Protein AF-A0A929FN57-F1 (afdb_monomer)

Mean predicted aligned error: 12.56 Å

Nearest PDB structures (foldseek):
  1yf2-assembly2_B  TM=8.967E-01  e=5.637E-17  Methanocaldococcus jannaschii DSM 2661
  5ybb-assembly1_G  TM=6.862E-01  e=1.208E-13  Caldanaerobacter subterraneus subsp. tengcongensis MB4
  2y7h-assembly1_A  TM=7.151E-01  e=2.172E-11  Escherichia coli
  3okg-assembly3_A  TM=6.943E-01  e=3.283E-11  Caldanaerobacter subterraneus subsp. tengcongensis MB4
  7eew-assembly1_A  TM=6.483E-01  e=1.805E-06  Vibrio vulnificus YJ016

Foldseek 3Di:
DPDPPPADADPLKDKDFLLLFKDKDFFADFDPVDPLQWDADAAEDELVNQALEEDPHHPIGTHPVSVVPIRWDKDAAQWKKAFFFAPSHLRIYGYRHTHTYHRRMMTIGGDPQADPLLVSLQSVLCRVVLQVVQPPDPTRGHDPVNNRGDIAIRWFPVLSVVLSVVLVVLVVVLVVLVVVLVVVVVVVVVVDPDPDPDPDDDPVNVVPDDDDDDDPVVVVVVVVVVVVVVVVSVVSVVVSVVSVVVSSVSSVCSRRVNNDDDDPPRNRVVVVSVVSVVVVVVVVVVVVVVVVVVVVVVVVVVVVVVVPPPDPPPPDDPDDD

Structure (mmCIF, N/CA/C/O backbone):
data_AF-A0A929FN57-F1
#
_entry.id   AF-A0A929FN57-F1
#
l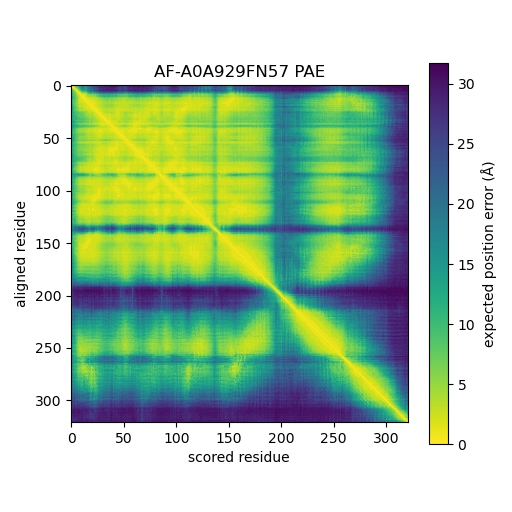oop_
_atom_site.group_PDB
_atom_site.id
_atom_site.type_symbol
_atom_site.label_atom_id
_atom_site.label_alt_id
_atom_site.label_comp_id
_atom_site.label_asym_id
_atom_site.label_entity_id
_atom_site.label_seq_id
_atom_site.pdbx_PDB_ins_code
_atom_site.Cartn_x
_atom_site.Cartn_y
_atom_site.Cartn_z
_atom_site.occupancy
_atom_site.B_iso_or_equiv
_atom_site.auth_seq_id
_atom_site.auth_comp_id
_atom_site.auth_asym_id
_atom_site.auth_atom_id
_atom_site.pdbx_PDB_model_num
ATOM 1 N N . MET A 1 1 ? 6.490 16.290 13.565 1.00 38.50 1 MET A N 1
ATOM 2 C CA . MET A 1 1 ? 5.391 15.536 14.201 1.00 38.50 1 MET A CA 1
ATOM 3 C C . MET A 1 1 ? 4.087 16.262 13.914 1.00 38.50 1 MET A C 1
ATOM 5 O O . MET A 1 1 ? 3.960 17.405 14.332 1.00 38.50 1 MET A O 1
ATOM 9 N N . MET A 1 2 ? 3.129 15.639 13.224 1.00 38.69 2 MET A N 1
ATOM 10 C CA . MET A 1 2 ? 1.721 15.932 13.513 1.00 38.69 2 MET A CA 1
ATOM 11 C C . MET A 1 2 ? 1.391 15.132 14.772 1.00 38.69 2 MET A C 1
ATOM 13 O O . MET A 1 2 ? 0.918 14.008 14.693 1.00 38.69 2 MET A O 1
ATOM 17 N N . THR A 1 3 ? 1.822 15.645 15.922 1.00 39.53 3 THR A N 1
ATOM 18 C CA . THR A 1 3 ? 1.469 15.081 17.224 1.00 39.53 3 THR A CA 1
ATOM 19 C C . THR A 1 3 ? -0.030 15.236 17.448 1.00 39.53 3 THR A C 1
ATOM 21 O O . THR A 1 3 ? -0.635 16.217 17.004 1.00 39.53 3 THR A O 1
ATOM 24 N N . SER A 1 4 ? -0.602 14.289 18.189 1.00 51.31 4 SER A N 1
ATOM 25 C CA . SER A 1 4 ? -1.976 14.263 18.705 1.00 51.31 4 SER A CA 1
ATOM 26 C C . SER A 1 4 ? -2.453 15.560 19.390 1.00 51.31 4 SER A C 1
ATOM 28 O O . SER A 1 4 ? -3.650 15.742 19.593 1.00 51.31 4 SER A O 1
ATOM 30 N N . GLU A 1 5 ? -1.558 16.504 19.696 1.00 42.94 5 GLU A N 1
ATOM 31 C CA . GLU A 1 5 ? -1.841 17.684 20.519 1.00 42.94 5 GLU A CA 1
ATOM 32 C C . GLU A 1 5 ? -2.340 18.943 19.778 1.00 42.94 5 GLU A C 1
ATOM 34 O O . GLU A 1 5 ? -2.691 19.911 20.447 1.00 42.94 5 GLU A O 1
ATOM 39 N N . ALA A 1 6 ? -2.429 18.986 18.438 1.00 50.44 6 ALA A N 1
ATOM 40 C CA . ALA A 1 6 ? -2.738 20.258 17.745 1.00 50.44 6 ALA A CA 1
ATOM 41 C C . ALA A 1 6 ? -3.885 20.255 16.718 1.00 50.44 6 ALA A C 1
ATOM 43 O O . ALA A 1 6 ? -4.208 21.319 16.185 1.00 50.44 6 ALA A O 1
ATOM 44 N N . GLN A 1 7 ? -4.533 19.121 16.427 1.00 60.16 7 GLN A N 1
ATOM 45 C CA . GLN A 1 7 ? -5.588 19.080 15.407 1.00 60.16 7 GLN A CA 1
ATOM 46 C C . GLN A 1 7 ? -6.926 18.623 15.984 1.00 60.16 7 GLN A C 1
ATOM 48 O O . GLN A 1 7 ? -7.100 17.471 16.373 1.00 60.16 7 GLN A O 1
ATOM 53 N N . LYS A 1 8 ? -7.894 19.547 16.020 1.00 73.38 8 LYS A N 1
ATOM 54 C CA . LYS A 1 8 ? -9.269 19.248 16.421 1.00 73.38 8 LYS A CA 1
ATOM 55 C C . LYS A 1 8 ? -9.875 18.282 15.405 1.00 73.38 8 LYS A C 1
ATOM 57 O O . LYS A 1 8 ? -10.104 18.665 14.258 1.00 73.38 8 LYS A O 1
ATOM 62 N N . LEU A 1 9 ? -10.098 17.041 15.830 1.00 82.50 9 LEU A N 1
ATOM 63 C CA . LEU A 1 9 ? -10.702 16.030 14.978 1.00 82.50 9 LEU A CA 1
ATOM 64 C C . LEU A 1 9 ? -12.177 16.361 14.676 1.00 82.50 9 LEU A C 1
ATOM 66 O O . LEU A 1 9 ? -12.862 16.983 15.498 1.00 82.50 9 LEU A O 1
ATOM 70 N N . PRO A 1 10 ? -12.674 15.932 13.505 1.00 86.06 10 PRO A N 1
ATOM 71 C CA . PRO A 1 10 ? -14.099 15.882 13.198 1.00 86.06 10 PRO A CA 1
ATOM 72 C C . PRO A 1 10 ? -14.910 15.142 14.271 1.00 86.06 10 PRO A C 1
ATOM 74 O O . PRO A 1 10 ? -14.393 14.283 14.990 1.00 86.06 10 PRO A O 1
ATOM 77 N N . LYS A 1 11 ? -16.214 15.431 14.369 1.00 83.62 11 LYS A N 1
ATOM 78 C CA . LYS A 1 11 ? -17.078 14.727 15.323 1.00 83.62 11 LYS A CA 1
ATOM 79 C C . LYS A 1 11 ? -17.148 13.243 14.945 1.00 83.62 11 LYS A C 1
ATOM 81 O O . LYS A 1 11 ? -17.393 12.907 13.793 1.00 83.62 11 LYS A O 1
ATOM 86 N N . GLY A 1 12 ? -16.957 12.366 15.931 1.00 84.75 12 GLY A N 1
ATOM 87 C CA . GLY A 1 12 ? -17.012 10.912 15.749 1.00 84.75 12 GLY A CA 1
ATOM 88 C C . GLY A 1 12 ? -15.707 10.273 15.270 1.00 84.75 12 GLY A C 1
ATOM 89 O O . GLY A 1 12 ? -15.660 9.052 15.168 1.00 84.75 12 GLY A O 1
ATOM 90 N N . TRP A 1 13 ? -14.661 11.062 15.013 1.00 91.88 13 TRP A N 1
ATOM 91 C CA . TRP A 1 13 ? -13.329 10.560 14.682 1.00 91.88 13 TRP A CA 1
ATOM 92 C C . TRP A 1 13 ? -12.495 10.356 15.944 1.00 91.88 13 TRP A C 1
ATOM 94 O O . TRP A 1 13 ? -12.662 11.085 16.923 1.00 91.88 13 TRP A O 1
ATOM 104 N N . GLN A 1 14 ? -11.579 9.393 15.905 1.00 89.81 14 GLN A N 1
ATOM 105 C CA . GLN A 1 14 ? -10.672 9.083 17.010 1.00 89.81 14 GLN A CA 1
ATOM 106 C C . GLN A 1 14 ? -9.230 8.947 16.515 1.00 89.81 14 GLN A C 1
ATOM 108 O O . GLN A 1 14 ? -8.997 8.603 15.356 1.00 89.81 14 GLN A O 1
ATOM 113 N N . TRP A 1 15 ? -8.268 9.219 17.394 1.00 90.94 15 TRP A N 1
ATOM 114 C CA . TRP A 1 15 ? -6.875 8.822 17.188 1.00 90.94 15 TRP A CA 1
ATOM 115 C C . TRP A 1 15 ? -6.676 7.418 17.738 1.00 90.94 15 TRP A C 1
ATOM 117 O O . TRP A 1 15 ? -7.103 7.138 18.855 1.00 90.94 15 TRP A O 1
ATOM 127 N N . VAL A 1 16 ? -6.042 6.551 16.954 1.00 91.44 16 VAL A N 1
ATOM 128 C CA . VAL A 1 16 ? -5.851 5.136 17.300 1.00 91.44 16 VAL A CA 1
ATOM 129 C C . VAL A 1 16 ? -4.502 4.676 16.775 1.00 91.44 16 VAL A C 1
ATOM 131 O O . VAL A 1 16 ? -4.081 5.120 15.703 1.00 91.44 16 VAL A O 1
ATOM 134 N N . ARG A 1 17 ? -3.808 3.785 17.486 1.00 92.88 17 ARG A N 1
ATOM 135 C CA . ARG A 1 17 ? -2.595 3.170 16.937 1.00 92.88 17 ARG A CA 1
ATOM 136 C C . ARG A 1 17 ? -2.943 2.052 15.971 1.00 92.88 17 ARG A C 1
ATOM 138 O O . ARG A 1 17 ? -3.884 1.293 16.176 1.00 92.88 17 ARG A O 1
ATOM 145 N N . LEU A 1 18 ? -2.141 1.907 14.921 1.00 94.12 18 LEU A N 1
ATOM 146 C CA . LEU A 1 18 ? -2.358 0.871 13.913 1.00 94.12 18 LEU A CA 1
ATOM 147 C C . LEU A 1 18 ? -2.347 -0.546 14.512 1.00 94.12 18 LEU A C 1
ATOM 149 O O . LEU A 1 18 ? -3.097 -1.397 14.044 1.00 94.12 18 LEU A O 1
ATOM 153 N N . GLU A 1 19 ? -1.546 -0.794 15.551 1.00 94.50 19 GLU A N 1
ATOM 154 C CA . GLU A 1 19 ? -1.490 -2.080 16.264 1.00 94.50 19 GLU A CA 1
ATOM 155 C C . GLU A 1 19 ? -2.797 -2.493 16.951 1.00 94.50 19 GLU A C 1
ATOM 157 O O . GLU A 1 19 ? -3.030 -3.686 17.106 1.00 94.50 19 GLU A O 1
ATOM 162 N N . GLU A 1 20 ? -3.662 -1.539 17.304 1.00 92.25 20 GLU A N 1
ATOM 163 C CA . GLU A 1 20 ? -4.985 -1.815 17.886 1.00 92.25 20 GLU A CA 1
ATOM 164 C C . GLU A 1 20 ? -6.001 -2.251 16.818 1.00 92.25 20 GLU A C 1
ATOM 166 O O . GLU A 1 20 ? -7.044 -2.813 17.127 1.00 92.25 20 GLU A O 1
ATOM 171 N N . LEU A 1 21 ? -5.715 -1.980 15.540 1.00 93.56 21 LEU A N 1
ATOM 172 C CA . LEU A 1 21 ? -6.651 -2.190 14.431 1.00 93.56 21 LEU A CA 1
ATOM 173 C C . LEU A 1 21 ? -6.189 -3.261 13.446 1.00 93.56 21 LEU A C 1
ATOM 175 O O . LEU A 1 21 ? -6.980 -3.735 12.629 1.00 93.56 21 LEU A O 1
ATOM 179 N N . CYS A 1 22 ? -4.895 -3.572 13.434 1.00 94.88 22 CYS A N 1
ATOM 180 C CA . CYS A 1 22 ? -4.275 -4.396 12.411 1.00 94.88 22 CYS A CA 1
ATOM 181 C C . CYS A 1 22 ? -3.218 -5.327 12.997 1.00 94.88 22 CYS A C 1
ATOM 183 O O . CYS A 1 22 ? -2.303 -4.904 13.705 1.00 94.88 22 CYS A O 1
ATOM 185 N N . ASN A 1 23 ? -3.232 -6.571 12.526 1.00 94.81 23 ASN A N 1
ATOM 186 C CA . ASN A 1 23 ? -2.083 -7.453 12.664 1.00 94.81 23 ASN A CA 1
ATOM 187 C C . ASN A 1 23 ? -1.061 -7.159 11.565 1.00 94.81 23 ASN A C 1
ATOM 189 O O . ASN A 1 23 ? -1.410 -6.776 10.447 1.00 94.81 23 ASN A O 1
ATOM 193 N N . THR A 1 24 ? 0.221 -7.360 11.860 1.00 96.06 24 THR A N 1
ATOM 194 C CA . THR A 1 24 ? 1.295 -7.164 10.879 1.00 96.06 24 THR A CA 1
ATOM 195 C C . THR A 1 24 ? 2.304 -8.299 10.933 1.00 96.06 24 THR A C 1
ATOM 197 O O . THR A 1 24 ? 2.566 -8.874 11.991 1.00 96.06 24 THR A O 1
ATOM 200 N N . THR A 1 25 ? 2.902 -8.632 9.793 1.00 95.69 25 THR A N 1
ATOM 201 C CA . THR A 1 25 ? 4.027 -9.568 9.748 1.00 95.69 25 THR A CA 1
ATOM 202 C C . THR A 1 25 ? 4.933 -9.268 8.565 1.00 95.69 25 THR A C 1
ATOM 204 O O . THR A 1 25 ? 4.466 -8.893 7.491 1.00 95.69 25 THR A O 1
ATOM 207 N N . SER A 1 26 ? 6.236 -9.442 8.747 1.00 93.94 26 SER A N 1
ATOM 208 C CA . SER A 1 26 ? 7.193 -9.355 7.646 1.00 93.94 26 SER A CA 1
ATOM 209 C C . SER A 1 26 ? 7.258 -10.663 6.862 1.00 93.94 26 SER A C 1
ATOM 211 O O . SER A 1 26 ? 7.003 -11.749 7.397 1.00 93.94 26 SER A O 1
ATOM 213 N N . GLY A 1 27 ? 7.627 -10.547 5.587 1.00 93.12 27 GLY A N 1
ATOM 214 C CA . GLY A 1 27 ? 7.971 -11.688 4.748 1.00 93.12 27 GLY A CA 1
ATOM 215 C C . GLY A 1 27 ? 9.312 -12.327 5.109 1.00 93.12 27 GLY A C 1
ATOM 216 O O . GLY A 1 27 ? 9.961 -11.983 6.099 1.00 93.12 27 GLY A O 1
ATOM 217 N N . GLY A 1 28 ? 9.760 -13.238 4.249 1.00 93.69 28 GLY A N 1
ATOM 218 C CA . GLY A 1 28 ? 11.010 -13.970 4.420 1.00 93.69 28 GLY A CA 1
ATOM 219 C C . GLY A 1 28 ? 11.707 -14.235 3.092 1.00 93.69 28 GLY A C 1
ATOM 220 O O . GLY A 1 28 ? 11.073 -14.331 2.041 1.00 93.69 28 GLY A O 1
ATOM 221 N N . THR A 1 29 ? 13.034 -14.334 3.140 1.00 93.88 29 THR A N 1
ATOM 222 C CA . THR A 1 29 ? 13.850 -14.650 1.964 1.00 93.88 29 THR A CA 1
ATOM 223 C C . THR A 1 29 ? 14.428 -16.051 2.101 1.00 93.88 29 THR A C 1
ATOM 225 O O . THR A 1 29 ? 15.256 -16.273 2.988 1.00 93.88 29 THR A O 1
ATOM 228 N N . PRO A 1 30 ? 14.036 -16.988 1.220 1.00 93.19 30 PRO A N 1
ATOM 229 C CA . PRO A 1 30 ? 14.713 -18.270 1.099 1.00 93.19 30 PRO A CA 1
ATOM 230 C C . PRO A 1 30 ? 16.197 -18.077 0.754 1.00 93.19 30 PRO A C 1
ATOM 232 O O . PRO A 1 30 ? 16.596 -17.053 0.197 1.00 93.19 30 PRO A O 1
ATOM 235 N N . SER A 1 31 ? 17.044 -19.051 1.084 1.00 94.69 31 SER A N 1
ATOM 236 C CA . SER A 1 31 ? 18.476 -18.953 0.788 1.00 94.69 31 SER A CA 1
ATOM 237 C C . SER A 1 31 ? 18.737 -19.003 -0.718 1.00 94.69 31 SER A C 1
ATOM 239 O O . SER A 1 31 ? 18.481 -20.018 -1.360 1.00 94.69 31 SER A O 1
ATOM 241 N N . ARG A 1 32 ? 19.369 -17.956 -1.264 1.00 93.56 32 ARG A N 1
ATOM 242 C CA . ARG A 1 32 ? 19.814 -17.892 -2.673 1.00 93.56 32 ARG A CA 1
ATOM 243 C C . ARG A 1 32 ? 20.820 -18.983 -3.058 1.00 93.56 32 ARG A C 1
ATOM 245 O O . ARG A 1 32 ? 21.021 -19.225 -4.241 1.00 93.56 32 ARG A O 1
ATOM 252 N N . LYS A 1 33 ? 21.458 -19.631 -2.075 1.00 95.69 33 LYS A N 1
ATOM 253 C CA . LYS A 1 33 ? 22.397 -20.740 -2.309 1.00 95.69 33 LYS A CA 1
ATOM 254 C C . LYS A 1 33 ? 21.692 -22.034 -2.722 1.00 95.69 33 LYS A C 1
ATOM 256 O O . LYS A 1 33 ? 22.338 -22.906 -3.289 1.00 95.69 33 LYS A O 1
ATOM 261 N N . ILE A 1 34 ? 20.399 -22.166 -2.423 1.00 93.81 34 ILE A N 1
ATOM 262 C CA . ILE A 1 34 ? 19.608 -23.357 -2.728 1.00 93.81 34 ILE A CA 1
ATOM 263 C C . ILE A 1 34 ? 18.770 -23.044 -3.966 1.00 93.81 34 ILE A C 1
ATOM 265 O O . ILE A 1 34 ? 17.740 -22.380 -3.887 1.00 93.81 34 ILE A O 1
ATOM 269 N N . SER A 1 35 ? 19.238 -23.484 -5.132 1.00 94.62 35 SER A N 1
ATOM 270 C CA . SER A 1 35 ? 18.579 -23.185 -6.409 1.00 94.62 35 SER A CA 1
ATOM 271 C C . SER A 1 35 ? 17.183 -23.804 -6.524 1.00 94.62 35 SER A C 1
ATOM 273 O O . SER A 1 35 ? 16.319 -23.188 -7.142 1.00 94.62 35 SER A O 1
ATOM 275 N N . SER A 1 36 ? 16.927 -24.953 -5.879 1.00 95.88 36 SER A N 1
ATOM 276 C CA . SER A 1 36 ? 15.606 -25.612 -5.858 1.00 95.88 36 SER A CA 1
ATOM 277 C C . SER A 1 36 ? 14.509 -24.777 -5.190 1.00 95.88 36 SER A C 1
ATOM 279 O O . SER A 1 36 ? 13.324 -25.045 -5.375 1.00 95.88 36 SER A O 1
ATOM 281 N N . TYR A 1 37 ? 14.870 -23.733 -4.439 1.00 96.69 37 TYR A N 1
ATOM 282 C CA . TYR A 1 37 ? 13.898 -22.836 -3.817 1.00 96.69 37 TYR A CA 1
ATOM 283 C C . TYR A 1 37 ? 13.248 -21.858 -4.803 1.00 96.69 37 TYR A C 1
ATOM 285 O O . TYR A 1 37 ? 12.225 -21.258 -4.474 1.00 96.69 37 TYR A O 1
ATOM 293 N N . TYR A 1 38 ? 13.809 -21.694 -6.001 1.00 96.00 38 TYR A N 1
ATOM 294 C CA . TYR A 1 38 ? 13.383 -20.698 -6.984 1.00 96.00 38 TYR A CA 1
ATOM 295 C C . TYR A 1 38 ? 12.858 -21.356 -8.262 1.00 96.00 38 TYR A C 1
ATOM 297 O O . TYR A 1 38 ? 13.236 -22.471 -8.605 1.00 96.00 38 TYR A O 1
ATOM 305 N N . GLY A 1 39 ? 11.983 -20.648 -8.982 1.00 92.38 39 GLY A N 1
ATOM 306 C CA . GLY A 1 39 ? 11.367 -21.148 -10.219 1.00 92.38 39 GLY A CA 1
ATOM 307 C C . GLY A 1 39 ? 10.124 -22.018 -10.001 1.00 92.38 39 GLY A C 1
ATOM 308 O O . GLY A 1 39 ? 9.732 -22.753 -10.901 1.00 92.38 39 GLY A O 1
ATOM 309 N N . GLY A 1 40 ? 9.510 -21.942 -8.816 1.00 93.56 40 GLY A N 1
ATOM 310 C CA . GLY A 1 40 ? 8.257 -22.631 -8.507 1.00 93.56 40 GLY A CA 1
ATOM 311 C C . GLY A 1 40 ? 7.008 -21.897 -8.994 1.00 93.56 40 GLY A C 1
ATOM 312 O O . GLY A 1 40 ? 7.050 -21.048 -9.885 1.00 93.56 40 GLY A O 1
ATOM 313 N N . GLU A 1 41 ? 5.871 -22.205 -8.375 1.00 96.06 41 GLU A N 1
ATOM 314 C CA . GLU A 1 41 ? 4.573 -21.635 -8.753 1.00 96.06 41 GLU A CA 1
ATOM 315 C C . GLU A 1 41 ? 4.156 -20.438 -7.894 1.00 96.06 41 GLU A C 1
ATOM 317 O O . GLU A 1 41 ? 3.344 -19.630 -8.347 1.00 96.06 41 GLU A O 1
ATOM 322 N N . ILE A 1 42 ? 4.737 -20.287 -6.698 1.00 97.56 42 ILE A N 1
ATOM 323 C CA . ILE A 1 42 ? 4.333 -19.285 -5.708 1.00 97.56 42 ILE A CA 1
ATOM 324 C C . ILE A 1 42 ? 4.975 -17.939 -6.067 1.00 97.56 42 ILE A C 1
ATOM 326 O O . ILE A 1 42 ? 6.202 -17.826 -5.997 1.00 97.56 42 ILE A O 1
ATOM 330 N N . PRO A 1 43 ? 4.197 -16.902 -6.425 1.00 97.88 43 PRO A N 1
ATOM 331 C CA . PRO A 1 43 ? 4.721 -15.557 -6.650 1.00 97.88 43 PRO A CA 1
ATOM 332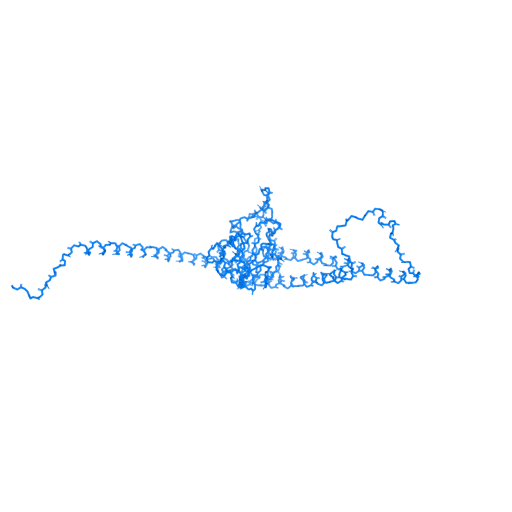 C C . PRO A 1 43 ? 5.481 -15.051 -5.423 1.00 97.88 43 PRO A C 1
ATOM 334 O O . PRO A 1 43 ? 5.000 -15.192 -4.298 1.00 97.88 43 PRO A O 1
ATOM 337 N N . TRP A 1 44 ? 6.659 -14.462 -5.627 1.00 97.62 44 TRP A N 1
ATOM 338 C CA . TRP A 1 44 ? 7.479 -13.922 -4.545 1.00 97.62 44 TRP A CA 1
ATOM 339 C C . TRP A 1 44 ? 7.762 -12.438 -4.772 1.00 97.62 44 TRP A C 1
ATOM 341 O O . TRP A 1 44 ? 8.572 -12.068 -5.617 1.00 97.62 44 TRP A O 1
ATOM 351 N N . VAL A 1 45 ? 7.050 -11.596 -4.023 1.00 97.00 45 VAL A N 1
ATOM 352 C CA . VAL A 1 45 ? 7.054 -10.136 -4.157 1.00 97.00 45 VAL A CA 1
ATOM 353 C C . VAL A 1 45 ? 8.247 -9.543 -3.414 1.00 97.00 45 VAL A C 1
ATOM 355 O O . VAL A 1 45 ? 8.372 -9.663 -2.189 1.00 97.00 45 VAL A O 1
ATOM 358 N N . LYS A 1 46 ? 9.101 -8.834 -4.146 1.00 95.25 46 LYS A N 1
ATOM 359 C CA . LYS A 1 46 ? 10.178 -8.011 -3.583 1.00 95.25 46 LYS A CA 1
ATOM 360 C C . LYS A 1 46 ? 9.682 -6.580 -3.354 1.00 95.25 46 LYS A C 1
ATOM 362 O O . LYS A 1 46 ? 8.784 -6.105 -4.041 1.00 95.25 46 LYS A O 1
ATOM 367 N N . SER A 1 47 ? 10.308 -5.842 -2.436 1.00 94.06 47 SER A N 1
ATOM 368 C CA . SER A 1 47 ? 9.937 -4.439 -2.162 1.00 94.06 47 SER A CA 1
ATOM 369 C C . SER A 1 47 ? 10.009 -3.522 -3.393 1.00 94.06 47 SER A C 1
ATOM 371 O O . SER A 1 47 ? 9.219 -2.591 -3.496 1.00 94.06 47 SER A O 1
ATOM 373 N N . GLY A 1 48 ? 10.905 -3.815 -4.345 1.00 92.38 48 GLY A N 1
ATOM 374 C CA . GLY A 1 48 ? 11.012 -3.123 -5.638 1.00 92.38 48 GLY A CA 1
ATOM 375 C C . GLY A 1 48 ? 9.817 -3.304 -6.574 1.00 92.38 48 GLY A C 1
ATOM 376 O O . GLY A 1 48 ? 9.685 -2.546 -7.523 1.00 92.38 48 GLY A O 1
ATOM 377 N N . GLU A 1 49 ? 8.948 -4.278 -6.307 1.00 93.19 49 GLU A N 1
ATOM 378 C CA . GLU A 1 49 ? 7.736 -4.530 -7.094 1.00 93.19 49 GLU A CA 1
ATOM 379 C C . GLU A 1 49 ? 6.505 -3.824 -6.498 1.00 93.19 49 GLU A C 1
ATOM 381 O O . GLU A 1 49 ? 5.429 -3.836 -7.099 1.00 93.19 49 GLU A O 1
ATOM 386 N N . LEU A 1 50 ? 6.643 -3.190 -5.324 1.00 94.12 50 LEU A N 1
ATOM 387 C CA . LEU A 1 50 ? 5.599 -2.335 -4.767 1.00 94.12 50 LEU A CA 1
ATOM 388 C C . LEU A 1 50 ? 5.652 -0.975 -5.461 1.00 94.12 50 LEU A C 1
ATOM 390 O O . LEU A 1 50 ? 6.553 -0.185 -5.208 1.00 94.12 50 LEU A O 1
ATOM 394 N N . GLU A 1 51 ? 4.675 -0.691 -6.319 1.00 91.06 51 GLU A N 1
ATOM 395 C CA . GLU A 1 51 ? 4.590 0.558 -7.093 1.00 91.06 51 GLU A CA 1
ATOM 396 C C . GLU A 1 51 ? 3.223 1.236 -6.932 1.00 91.06 51 GLU A C 1
ATOM 398 O O . GLU A 1 51 ? 2.619 1.711 -7.896 1.00 91.06 51 GLU A O 1
ATOM 403 N N . ASP A 1 52 ? 2.705 1.247 -5.701 1.00 92.50 52 ASP A N 1
ATOM 404 C CA . ASP A 1 52 ? 1.391 1.795 -5.354 1.00 92.50 52 ASP A CA 1
ATOM 405 C C . ASP A 1 52 ? 0.302 1.215 -6.243 1.00 92.50 52 ASP A C 1
ATOM 407 O O . ASP A 1 52 ? -0.440 1.955 -6.894 1.00 92.50 52 ASP A O 1
ATOM 411 N N . CYS A 1 53 ? 0.259 -0.114 -6.345 1.00 88.12 53 CYS A N 1
ATOM 412 C CA . CYS A 1 53 ? -0.508 -0.813 -7.367 1.00 88.12 53 CYS A CA 1
ATOM 413 C C . CYS A 1 53 ? -1.145 -2.118 -6.864 1.00 88.12 53 CYS A C 1
ATOM 415 O O . CYS A 1 53 ? -0.961 -2.557 -5.729 1.00 88.12 53 CYS A O 1
ATOM 417 N N . LEU A 1 54 ? -1.955 -2.714 -7.737 1.00 93.25 54 LEU A N 1
ATOM 418 C CA . LEU A 1 54 ? -2.492 -4.055 -7.543 1.00 93.25 54 LEU A CA 1
ATOM 419 C C . LEU A 1 54 ? -1.509 -5.067 -8.140 1.00 93.25 54 LEU A C 1
ATOM 421 O O . LEU A 1 54 ? -1.106 -4.919 -9.296 1.00 93.25 54 LEU A O 1
ATOM 425 N N . ILE A 1 55 ? -1.143 -6.087 -7.369 1.00 94.94 55 ILE A N 1
ATOM 426 C CA . ILE A 1 55 ? -0.097 -7.047 -7.733 1.00 94.94 55 ILE A CA 1
ATOM 427 C C . ILE A 1 55 ? -0.745 -8.341 -8.212 1.00 94.94 55 ILE A C 1
ATOM 429 O O . ILE A 1 55 ? -1.278 -9.117 -7.421 1.00 94.94 55 ILE A O 1
ATOM 433 N N . TYR A 1 56 ? -0.679 -8.568 -9.522 1.00 94.50 56 TYR A N 1
ATOM 434 C CA . TYR A 1 56 ? -1.212 -9.769 -10.176 1.00 94.50 56 TYR A CA 1
ATOM 435 C C . TYR A 1 56 ? -0.134 -10.803 -10.506 1.00 94.50 56 TYR A C 1
ATOM 437 O O . TYR A 1 56 ? -0.436 -11.972 -10.724 1.00 94.50 56 TYR A O 1
ATOM 445 N N . LYS A 1 57 ? 1.121 -10.363 -10.602 1.00 94.00 57 LYS A N 1
ATOM 446 C CA . LYS A 1 57 ? 2.268 -11.184 -10.986 1.00 94.00 57 LYS A CA 1
ATOM 447 C C . LYS A 1 57 ? 3.540 -10.618 -10.372 1.00 94.00 57 LYS A C 1
ATOM 449 O O . LYS A 1 57 ? 3.579 -9.434 -10.044 1.00 94.00 57 LYS A O 1
ATOM 454 N N . THR A 1 58 ? 4.557 -11.462 -10.292 1.00 95.56 58 THR A N 1
ATOM 455 C CA . THR A 1 58 ? 5.896 -11.119 -9.812 1.00 95.56 58 THR A CA 1
ATOM 456 C C . THR A 1 58 ? 6.945 -11.519 -10.837 1.00 95.56 58 THR A C 1
ATOM 458 O O . THR A 1 58 ? 6.692 -12.368 -11.698 1.00 95.56 58 THR A O 1
ATOM 461 N N . GLU A 1 59 ? 8.121 -10.909 -10.749 1.00 95.31 59 GLU A N 1
ATOM 462 C CA . GLU A 1 59 ? 9.283 -11.274 -11.566 1.00 95.31 59 GLU A CA 1
ATOM 463 C C . GLU A 1 59 ? 9.801 -12.675 -11.232 1.00 95.31 59 GLU A C 1
ATOM 465 O O . GLU A 1 59 ? 10.166 -13.444 -12.119 1.00 95.31 59 GLU A O 1
ATOM 470 N N . GLU A 1 60 ? 9.829 -13.006 -9.941 1.00 96.06 60 GLU A N 1
ATOM 471 C CA . GLU A 1 60 ? 10.352 -14.266 -9.426 1.00 96.06 60 GLU A CA 1
ATOM 472 C C . GLU A 1 60 ? 9.261 -15.062 -8.713 1.00 96.06 60 GLU A C 1
ATOM 474 O O . GLU A 1 60 ? 8.295 -14.516 -8.171 1.00 96.06 60 GLU A O 1
ATOM 479 N N . LYS A 1 61 ? 9.438 -16.382 -8.704 1.00 97.56 61 LYS A N 1
ATOM 480 C CA . LYS A 1 61 ? 8.586 -17.327 -7.990 1.00 97.56 61 LYS A CA 1
ATOM 481 C C . LYS A 1 61 ? 9.439 -18.268 -7.155 1.00 97.56 61 LYS A C 1
ATOM 483 O O . LYS A 1 61 ? 10.568 -18.585 -7.540 1.00 97.56 61 LYS A O 1
ATOM 488 N N . ILE A 1 62 ? 8.882 -18.739 -6.048 1.00 97.44 62 ILE A N 1
ATOM 489 C CA . ILE A 1 62 ? 9.509 -19.708 -5.149 1.00 97.44 62 ILE A CA 1
ATOM 490 C C . ILE A 1 62 ? 8.721 -21.020 -5.122 1.00 97.44 62 ILE A C 1
ATOM 492 O O . ILE A 1 62 ? 7.560 -21.084 -5.532 1.00 97.44 62 ILE A O 1
ATOM 496 N N . THR A 1 63 ? 9.374 -22.090 -4.684 1.00 97.44 63 THR A N 1
ATOM 497 C CA . THR A 1 63 ? 8.755 -23.413 -4.537 1.00 97.44 63 THR A CA 1
ATOM 498 C C . THR A 1 63 ? 8.082 -23.569 -3.174 1.00 97.44 63 THR A C 1
ATOM 500 O O . THR A 1 63 ? 8.375 -22.840 -2.225 1.00 97.44 63 THR A O 1
ATOM 503 N N . GLN A 1 64 ? 7.190 -24.554 -3.046 1.00 96.88 64 GLN A N 1
ATOM 504 C CA . GLN A 1 64 ? 6.615 -24.910 -1.745 1.00 96.88 64 GLN A CA 1
ATOM 505 C C . GLN A 1 64 ? 7.695 -25.388 -0.760 1.00 96.88 64 GLN A C 1
ATOM 507 O O . GLN A 1 64 ? 7.614 -25.113 0.434 1.00 96.88 64 GLN A O 1
ATOM 512 N N . GLU A 1 65 ? 8.742 -26.046 -1.265 1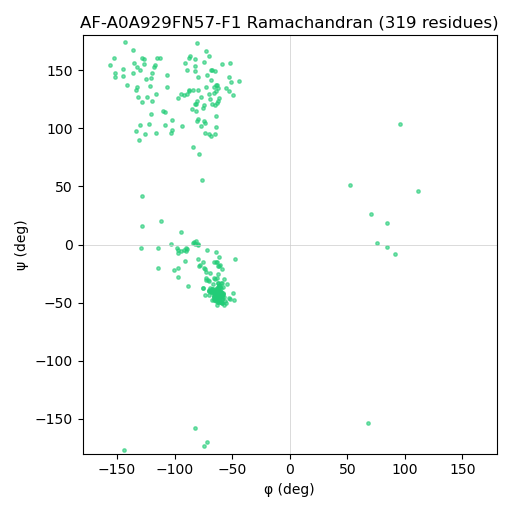.00 96.06 65 GLU A N 1
ATOM 513 C CA . GLU A 1 65 ? 9.919 -26.431 -0.482 1.00 96.06 65 GLU A CA 1
ATOM 514 C C . GLU A 1 65 ? 10.588 -25.210 0.166 1.00 96.06 65 GLU A C 1
ATOM 516 O O . GLU A 1 65 ? 10.931 -25.253 1.347 1.00 96.06 65 GLU A O 1
ATOM 521 N N . ALA A 1 66 ? 10.708 -24.102 -0.573 1.00 96.06 66 ALA A N 1
ATOM 522 C CA . ALA A 1 66 ? 11.263 -22.855 -0.058 1.00 96.06 66 ALA A CA 1
ATOM 523 C C . ALA A 1 66 ? 10.424 -22.279 1.086 1.00 96.06 66 ALA A C 1
ATOM 525 O O . ALA A 1 66 ? 10.980 -21.795 2.067 1.00 96.06 66 ALA A O 1
ATOM 526 N N . VAL A 1 67 ? 9.095 -22.327 0.972 1.00 95.44 67 VAL A N 1
ATOM 527 C CA . VAL A 1 67 ? 8.181 -21.858 2.025 1.00 95.44 67 VAL A CA 1
ATOM 528 C C . VAL A 1 67 ? 8.311 -22.725 3.276 1.00 95.44 67 VAL A C 1
ATOM 530 O O . VAL A 1 67 ? 8.428 -22.195 4.374 1.00 95.44 67 VAL A O 1
ATOM 533 N N . ASN A 1 68 ? 8.364 -24.047 3.116 1.00 95.50 68 ASN A N 1
ATOM 534 C CA . ASN A 1 68 ? 8.422 -24.977 4.246 1.00 95.50 68 ASN A CA 1
ATOM 535 C C . ASN A 1 68 ? 9.773 -24.944 4.982 1.00 95.50 68 ASN A C 1
ATOM 537 O O . ASN A 1 68 ? 9.821 -25.196 6.182 1.00 95.50 68 ASN A O 1
ATOM 541 N N . ASN A 1 69 ? 10.865 -24.640 4.272 1.00 94.88 69 ASN A N 1
ATOM 542 C CA . ASN A 1 69 ? 12.234 -24.691 4.796 1.00 94.88 69 ASN A CA 1
ATOM 543 C C . ASN A 1 69 ? 12.894 -23.306 4.930 1.00 94.88 69 ASN A C 1
ATOM 545 O O . ASN A 1 69 ? 14.123 -23.191 4.965 1.00 94.88 69 ASN A O 1
ATOM 549 N N . SER A 1 70 ? 12.106 -22.230 4.970 1.00 93.50 70 SER A N 1
ATOM 550 C CA . SER A 1 70 ? 12.610 -20.878 5.228 1.00 93.50 70 SER A CA 1
ATOM 551 C C . SER A 1 70 ? 11.624 -20.054 6.055 1.00 93.50 70 SER A C 1
ATOM 553 O O . SER A 1 70 ? 10.582 -20.538 6.478 1.00 93.50 70 SER A O 1
ATOM 555 N N . SER A 1 71 ? 11.954 -18.784 6.296 1.00 92.31 71 SER A N 1
ATOM 556 C CA . SER A 1 71 ? 11.048 -17.832 6.944 1.00 92.31 71 SER A CA 1
ATOM 557 C C . SER A 1 71 ? 9.993 -17.243 6.000 1.00 92.31 71 SER A C 1
ATOM 559 O O . SER A 1 71 ? 9.215 -16.386 6.424 1.00 92.31 71 SER A O 1
ATOM 561 N N . ALA A 1 72 ? 9.981 -17.637 4.720 1.00 93.88 72 ALA A N 1
ATOM 562 C CA . ALA A 1 72 ? 8.998 -17.160 3.758 1.00 93.88 72 ALA A CA 1
ATOM 563 C C . ALA A 1 72 ? 7.585 -17.603 4.160 1.00 93.88 72 ALA A C 1
ATOM 565 O O . ALA A 1 72 ? 7.354 -18.742 4.550 1.00 93.88 72 ALA A O 1
ATOM 566 N N . LYS A 1 73 ? 6.625 -16.689 4.030 1.00 94.62 73 LYS A N 1
ATOM 567 C CA . LYS A 1 73 ? 5.212 -16.925 4.340 1.00 94.62 73 LYS A CA 1
ATOM 568 C C . LYS A 1 73 ? 4.381 -16.574 3.125 1.00 94.62 73 LYS A C 1
ATOM 570 O O . LYS A 1 73 ? 4.693 -15.597 2.451 1.00 94.62 73 LYS A O 1
ATOM 575 N N . VAL A 1 74 ? 3.335 -17.352 2.867 1.00 97.06 74 VAL A N 1
ATOM 576 C CA . VAL A 1 74 ? 2.373 -17.067 1.799 1.00 97.06 74 VAL A CA 1
ATOM 577 C C . VAL A 1 74 ? 1.233 -16.237 2.371 1.00 97.06 74 VAL A C 1
ATOM 579 O O . VAL A 1 74 ? 0.631 -16.597 3.379 1.00 97.06 74 VAL A O 1
ATOM 582 N N . PHE A 1 75 ? 0.935 -15.133 1.702 1.00 97.75 75 PHE A N 1
ATOM 583 C CA . PHE A 1 75 ? -0.166 -14.235 2.008 1.00 97.75 75 PHE A CA 1
ATOM 584 C C . PHE A 1 75 ? -1.272 -14.402 0.975 1.00 97.75 75 PHE A C 1
ATOM 586 O O . PHE A 1 75 ? -1.006 -14.679 -0.197 1.00 97.75 75 PHE A O 1
ATOM 593 N N . SER A 1 76 ? -2.518 -14.251 1.412 1.00 97.38 76 SER A N 1
ATOM 594 C CA . SER A 1 76 ? -3.684 -14.391 0.549 1.00 97.38 76 SER A CA 1
ATOM 595 C C . SER A 1 76 ? -3.862 -13.191 -0.382 1.00 97.38 76 SER A C 1
ATOM 597 O O . SER A 1 76 ? -3.444 -12.068 -0.089 1.00 97.38 76 SER A O 1
ATOM 599 N N . SER A 1 77 ? -4.567 -13.404 -1.490 1.00 97.06 77 SER A N 1
ATOM 600 C CA . SER A 1 77 ? -5.102 -12.301 -2.290 1.00 97.06 77 SER A CA 1
ATOM 601 C C . SER A 1 77 ? -5.891 -11.319 -1.409 1.00 97.06 77 SER A C 1
ATOM 603 O O . SER A 1 77 ? -6.607 -11.712 -0.488 1.00 97.06 77 SER A O 1
ATOM 605 N N . GLY A 1 78 ? -5.734 -10.026 -1.673 1.00 95.62 78 GLY A N 1
ATOM 606 C CA . GLY A 1 78 ? -6.340 -8.936 -0.917 1.00 95.62 78 GLY A CA 1
ATOM 607 C C . GLY A 1 78 ? -5.494 -8.379 0.229 1.00 95.62 78 GLY A C 1
ATOM 608 O O . GLY A 1 78 ? -5.882 -7.338 0.761 1.00 95.62 78 GLY A O 1
ATOM 609 N N . THR A 1 79 ? -4.362 -8.998 0.589 1.00 97.88 79 THR A N 1
ATOM 610 C CA . THR A 1 79 ? -3.455 -8.485 1.631 1.00 97.88 79 THR A CA 1
ATOM 611 C C . THR A 1 79 ? -2.807 -7.161 1.214 1.00 97.88 79 THR A C 1
ATOM 613 O O . THR A 1 79 ? -2.341 -7.012 0.080 1.00 97.88 79 THR A O 1
ATOM 616 N N . LEU A 1 80 ? -2.773 -6.205 2.149 1.00 98.12 80 LEU A N 1
ATOM 617 C CA . LEU A 1 80 ? -2.096 -4.919 2.002 1.00 98.12 80 LEU A CA 1
ATOM 618 C C . LEU A 1 80 ? -0.613 -5.067 2.354 1.00 98.12 80 LEU A C 1
ATOM 620 O O . LEU A 1 80 ? -0.271 -5.633 3.388 1.00 98.12 80 LEU A O 1
ATOM 624 N N . LEU A 1 81 ? 0.260 -4.536 1.506 1.00 97.88 81 LEU A N 1
ATOM 625 C CA . LEU A 1 81 ? 1.709 -4.590 1.648 1.00 97.88 81 LEU A CA 1
ATOM 626 C C . LEU A 1 81 ? 2.299 -3.180 1.717 1.00 97.88 81 LEU A C 1
ATOM 628 O O . LEU A 1 81 ? 1.855 -2.288 0.990 1.00 97.88 81 LEU A O 1
ATOM 632 N N . ILE A 1 82 ? 3.339 -3.006 2.534 1.00 96.44 82 ILE A N 1
ATOM 633 C CA . ILE A 1 82 ? 4.162 -1.793 2.588 1.00 96.44 82 ILE A CA 1
ATOM 634 C C . ILE A 1 82 ? 5.653 -2.143 2.569 1.00 96.44 82 ILE A C 1
ATOM 636 O O . ILE A 1 82 ? 6.101 -3.060 3.261 1.00 96.44 82 ILE A O 1
ATOM 640 N N . ALA A 1 83 ? 6.432 -1.415 1.772 1.00 95.31 83 ALA A N 1
ATOM 641 C CA . ALA A 1 83 ? 7.880 -1.571 1.718 1.00 95.31 83 ALA A CA 1
ATOM 642 C C . ALA A 1 83 ? 8.555 -0.851 2.892 1.00 95.31 83 ALA A C 1
ATOM 644 O O . ALA A 1 83 ? 8.268 0.310 3.191 1.00 95.31 83 ALA A O 1
ATOM 645 N N . LEU A 1 84 ? 9.483 -1.557 3.533 1.00 91.19 84 LEU A N 1
ATOM 646 C CA . LEU A 1 84 ? 10.165 -1.130 4.750 1.00 91.19 84 LEU A CA 1
ATOM 647 C C . LEU A 1 84 ? 11.534 -0.496 4.492 1.00 91.19 84 LEU A C 1
ATOM 649 O O . LEU A 1 84 ? 11.981 0.322 5.290 1.00 91.19 84 LEU A O 1
ATOM 653 N N . TYR A 1 85 ? 12.216 -0.865 3.403 1.00 85.50 85 TYR A N 1
ATOM 654 C CA . TYR A 1 85 ? 13.635 -0.537 3.213 1.00 85.50 85 TYR A CA 1
ATOM 655 C C . TYR A 1 85 ? 13.942 0.163 1.883 1.00 85.50 85 TYR A C 1
ATOM 657 O O . TYR A 1 85 ? 13.248 -0.025 0.876 1.00 85.50 85 TYR A O 1
ATOM 665 N N . GLY A 1 86 ? 15.045 0.917 1.877 1.00 78.56 86 GLY A N 1
ATOM 666 C CA . GLY A 1 86 ? 15.709 1.441 0.680 1.00 78.56 86 GLY A CA 1
ATOM 667 C C . GLY A 1 86 ? 14.923 2.507 -0.094 1.00 78.56 86 GLY A C 1
ATOM 668 O O . GLY A 1 86 ? 14.074 3.208 0.439 1.00 78.56 86 GLY A O 1
ATOM 669 N N . ALA A 1 87 ? 15.169 2.619 -1.403 1.00 80.88 87 ALA A N 1
ATOM 670 C CA . ALA A 1 87 ? 14.471 3.588 -2.265 1.00 80.88 87 ALA A CA 1
ATOM 671 C C . ALA A 1 87 ? 12.948 3.343 -2.382 1.00 80.88 87 ALA A C 1
ATOM 673 O O . ALA A 1 87 ? 12.230 4.130 -2.996 1.00 80.88 87 ALA A O 1
ATOM 674 N N . THR A 1 88 ? 12.459 2.235 -1.820 1.00 86.94 88 THR A N 1
ATOM 675 C CA . THR A 1 88 ? 11.060 1.803 -1.869 1.00 86.94 88 THR A CA 1
ATOM 676 C C . THR A 1 88 ? 10.294 2.066 -0.576 1.00 86.94 88 THR A C 1
ATOM 678 O O . THR A 1 88 ? 9.118 1.727 -0.523 1.00 86.94 88 THR A O 1
ATOM 681 N N . VAL A 1 89 ? 10.911 2.648 0.463 1.00 89.69 89 VAL A N 1
ATOM 682 C CA . VAL A 1 89 ? 10.231 2.897 1.749 1.00 89.69 89 VAL A CA 1
ATOM 683 C C . VAL A 1 89 ? 8.876 3.581 1.553 1.00 89.69 89 VAL A C 1
ATOM 685 O O . VAL A 1 89 ? 8.754 4.592 0.862 1.00 89.69 89 VAL A O 1
ATOM 688 N N . GLY A 1 90 ? 7.841 3.007 2.169 1.00 91.56 90 GLY A N 1
ATOM 689 C CA . GLY A 1 90 ? 6.481 3.539 2.140 1.00 91.56 90 GLY A CA 1
ATOM 690 C C . GLY A 1 90 ? 5.727 3.315 0.826 1.00 91.56 90 GLY A C 1
ATOM 691 O O . GLY A 1 90 ? 4.584 3.769 0.713 1.00 91.56 90 GLY A O 1
ATOM 692 N N . LYS A 1 91 ? 6.314 2.640 -0.174 1.00 94.25 91 LYS A N 1
ATOM 693 C CA . LYS A 1 91 ? 5.564 2.169 -1.348 1.00 94.25 91 LYS A CA 1
ATOM 694 C C . LYS A 1 91 ? 4.603 1.057 -0.948 1.00 94.25 91 LYS A C 1
ATOM 696 O O . LYS A 1 91 ? 4.931 0.218 -0.107 1.00 94.25 91 LYS A O 1
ATOM 701 N N . LEU A 1 92 ? 3.416 1.074 -1.543 1.00 96.31 92 LEU A N 1
ATOM 702 C CA . LEU A 1 92 ? 2.320 0.182 -1.180 1.00 96.31 92 LEU A CA 1
ATOM 703 C C . LEU A 1 92 ? 2.003 -0.810 -2.297 1.00 96.31 92 LEU A C 1
ATOM 705 O O . LEU A 1 92 ? 2.297 -0.581 -3.470 1.00 96.31 92 LEU A O 1
ATOM 709 N N . GLY A 1 93 ? 1.329 -1.895 -1.937 1.00 96.56 93 GLY A N 1
ATOM 710 C CA . GLY A 1 93 ? 0.718 -2.801 -2.899 1.00 96.56 93 GLY A CA 1
ATOM 711 C C . GLY A 1 93 ? -0.432 -3.584 -2.288 1.00 96.56 93 GLY A C 1
ATOM 712 O O . GLY A 1 93 ? -0.471 -3.794 -1.080 1.00 96.56 93 GLY A O 1
ATOM 713 N N . ILE A 1 94 ? -1.377 -4.017 -3.118 1.00 97.38 94 ILE A N 1
ATOM 714 C CA . ILE A 1 94 ? -2.434 -4.945 -2.697 1.00 97.38 94 ILE A CA 1
ATOM 715 C C . ILE A 1 94 ? -2.314 -6.202 -3.545 1.00 97.38 94 ILE A C 1
ATOM 717 O O . ILE A 1 94 ? -2.369 -6.134 -4.776 1.00 97.38 94 ILE A O 1
ATOM 721 N N . LEU A 1 95 ? -2.166 -7.349 -2.890 1.00 97.81 95 LEU A N 1
ATOM 722 C CA . LEU A 1 95 ? -2.119 -8.634 -3.575 1.00 97.81 95 LEU A CA 1
ATOM 723 C C . LEU A 1 95 ? -3.442 -8.911 -4.294 1.00 97.81 95 LEU A C 1
ATOM 725 O O . LEU A 1 95 ? -4.517 -8.661 -3.754 1.00 97.81 95 LEU A O 1
ATOM 729 N N . GLN A 1 96 ? -3.369 -9.423 -5.518 1.00 97.19 96 GLN A N 1
ATOM 730 C CA . GLN A 1 96 ? -4.513 -9.973 -6.261 1.00 97.19 96 GLN A CA 1
ATOM 731 C C . GLN A 1 96 ? -4.369 -11.481 -6.499 1.00 97.19 96 GLN A C 1
ATOM 733 O O . GLN A 1 96 ? -5.279 -12.127 -7.013 1.00 97.19 96 GLN A O 1
ATOM 738 N N . VAL A 1 97 ? -3.241 -12.044 -6.074 1.00 96.69 97 VAL A N 1
ATOM 739 C CA . VAL A 1 97 ? -2.912 -13.467 -6.092 1.00 96.69 97 VAL A CA 1
ATOM 740 C C . VAL A 1 97 ? -2.299 -13.840 -4.748 1.00 96.69 97 VAL A C 1
ATOM 742 O O . VAL A 1 97 ? -1.745 -12.976 -4.067 1.00 96.69 97 VAL A O 1
ATOM 745 N N . ASN A 1 98 ? -2.375 -15.114 -4.368 1.00 97.94 98 ASN A N 1
ATOM 746 C CA . ASN A 1 98 ? -1.625 -15.588 -3.210 1.00 97.94 98 ASN A CA 1
ATOM 747 C C . ASN A 1 98 ? -0.130 -15.486 -3.522 1.00 97.94 98 ASN A C 1
ATOM 749 O O . ASN A 1 98 ? 0.303 -15.923 -4.589 1.00 97.94 98 ASN A O 1
ATOM 753 N N . ALA A 1 99 ? 0.646 -14.893 -2.622 1.00 97.75 99 ALA A N 1
ATOM 754 C CA . ALA A 1 99 ? 2.056 -14.619 -2.861 1.00 97.75 99 ALA A CA 1
ATOM 755 C C . ALA A 1 99 ? 2.844 -14.591 -1.555 1.00 97.75 99 ALA A C 1
ATOM 757 O O . ALA A 1 99 ? 2.337 -14.163 -0.520 1.00 97.75 99 ALA A O 1
ATOM 758 N N . ALA A 1 100 ? 4.103 -15.004 -1.615 1.00 97.69 100 ALA A N 1
ATOM 759 C CA . ALA A 1 100 ? 5.061 -14.739 -0.557 1.00 97.69 100 ALA A CA 1
ATOM 760 C C . ALA A 1 100 ? 5.740 -13.382 -0.771 1.00 97.69 100 ALA A C 1
ATOM 762 O O . ALA A 1 100 ? 5.750 -12.851 -1.881 1.00 97.69 100 ALA A O 1
ATOM 763 N N . THR A 1 101 ? 6.326 -12.812 0.278 1.00 97.00 101 THR A N 1
ATOM 764 C CA . THR A 1 101 ? 7.094 -11.559 0.187 1.00 97.00 101 THR A CA 1
ATOM 765 C C . THR A 1 101 ? 8.473 -11.725 0.819 1.00 97.00 101 THR A C 1
ATOM 767 O O . THR A 1 101 ? 8.694 -12.649 1.607 1.00 97.00 101 THR A O 1
ATOM 770 N N . ASN A 1 102 ? 9.417 -10.846 0.481 1.00 94.94 102 ASN A N 1
ATOM 771 C CA . ASN A 1 102 ? 10.728 -10.800 1.134 1.00 94.94 102 ASN A CA 1
ATOM 772 C C . ASN A 1 102 ? 10.685 -10.043 2.483 1.00 94.94 102 ASN A C 1
ATOM 774 O O . ASN A 1 102 ? 9.687 -9.412 2.828 1.00 94.94 102 ASN A O 1
ATOM 778 N N . GLN A 1 103 ? 11.789 -10.045 3.246 1.00 93.25 103 GLN A N 1
ATOM 779 C CA . GLN A 1 103 ? 11.850 -9.347 4.547 1.00 93.25 103 GLN A CA 1
ATOM 780 C C . GLN A 1 103 ? 11.699 -7.821 4.455 1.00 93.25 103 GLN A C 1
ATOM 782 O O . GLN A 1 103 ? 11.495 -7.164 5.469 1.00 93.25 103 GLN A O 1
ATOM 787 N N . ALA A 1 104 ? 11.840 -7.247 3.256 1.00 93.31 104 ALA A N 1
ATOM 788 C CA . ALA A 1 104 ? 11.712 -5.811 3.026 1.00 93.31 104 ALA A CA 1
ATOM 789 C C . ALA A 1 104 ? 10.258 -5.356 2.858 1.00 93.31 104 ALA A C 1
ATOM 791 O O . ALA A 1 104 ? 10.013 -4.178 2.600 1.00 93.31 104 ALA A O 1
ATOM 792 N N . VAL A 1 105 ? 9.304 -6.279 2.981 1.00 95.62 105 VAL A N 1
ATOM 793 C CA . VAL A 1 105 ? 7.877 -6.026 2.835 1.00 95.62 105 VAL A CA 1
ATOM 794 C C . VAL A 1 105 ? 7.156 -6.473 4.101 1.00 95.62 105 VAL A C 1
ATOM 796 O O . VAL A 1 105 ? 7.276 -7.620 4.534 1.00 95.62 105 VAL A O 1
ATOM 799 N N . CYS A 1 106 ? 6.370 -5.559 4.660 1.00 96.31 106 CYS A N 1
ATOM 800 C CA . CYS A 1 106 ? 5.440 -5.828 5.744 1.00 96.31 106 CYS A CA 1
ATOM 801 C C . CYS A 1 106 ? 4.042 -6.056 5.165 1.00 96.31 106 CYS A C 1
ATOM 803 O O . CYS A 1 106 ? 3.533 -5.219 4.416 1.00 96.31 106 CYS A O 1
ATOM 805 N N . ALA A 1 107 ? 3.436 -7.185 5.515 1.00 97.62 107 ALA A N 1
ATOM 806 C CA . ALA A 1 107 ? 2.031 -7.462 5.284 1.00 97.62 107 ALA A CA 1
ATOM 807 C C . ALA A 1 107 ? 1.198 -6.926 6.453 1.00 97.62 107 ALA A C 1
ATOM 809 O O . ALA A 1 107 ? 1.528 -7.152 7.620 1.00 97.62 107 ALA A O 1
ATOM 810 N N . ILE A 1 108 ? 0.117 -6.226 6.122 1.00 97.62 108 ILE A N 1
ATOM 811 C CA . ILE A 1 108 ? -0.826 -5.621 7.059 1.00 97.62 108 ILE A CA 1
ATOM 812 C C . ILE A 1 108 ? -2.183 -6.300 6.872 1.00 97.62 108 ILE A C 1
ATOM 814 O O . ILE A 1 108 ? -2.693 -6.396 5.751 1.00 97.62 108 ILE A O 1
ATOM 818 N N . PHE A 1 109 ? -2.767 -6.746 7.981 1.00 96.31 109 PHE A N 1
ATOM 819 C CA . PHE A 1 109 ? -4.064 -7.411 8.050 1.00 96.31 109 PHE A CA 1
ATOM 820 C C . PHE A 1 109 ? -5.033 -6.540 8.856 1.00 96.31 109 PHE A C 1
ATOM 822 O O . PHE A 1 109 ? -5.014 -6.595 10.087 1.00 96.31 109 PHE A O 1
ATOM 829 N N . PRO A 1 110 ? -5.844 -5.717 8.170 1.00 93.88 110 PRO A N 1
ATOM 830 C CA . PRO A 1 110 ? -6.956 -4.986 8.770 1.00 93.88 110 PRO A CA 1
ATOM 831 C C . PRO A 1 110 ? -7.906 -5.901 9.546 1.00 93.88 110 PRO A C 1
ATOM 833 O O . PRO A 1 110 ? -8.325 -6.928 9.009 1.00 93.88 110 PRO A O 1
ATOM 836 N N . GLY A 1 111 ? -8.256 -5.515 10.773 1.00 90.94 111 GLY A N 1
ATOM 837 C CA . GLY A 1 111 ? -9.390 -6.078 11.506 1.00 90.94 111 GLY A CA 1
ATOM 838 C C . GLY A 1 111 ? -10.738 -5.575 10.973 1.00 90.94 111 GLY A C 1
ATOM 839 O O . GLY A 1 111 ? -10.804 -4.860 9.972 1.00 90.94 111 GLY A O 1
ATOM 840 N N . GLU A 1 112 ? -11.826 -5.926 11.658 1.00 87.56 112 GLU A N 1
ATOM 841 C CA . GLU A 1 112 ? -13.200 -5.621 11.218 1.00 87.56 112 GLU A CA 1
ATOM 842 C C . GLU A 1 112 ? -13.517 -4.113 11.194 1.00 87.56 112 GLU A C 1
ATOM 844 O O . GLU A 1 112 ? -14.280 -3.624 10.357 1.00 87.56 112 GLU A O 1
ATOM 849 N N . TYR A 1 113 ? -12.849 -3.354 12.059 1.00 89.44 113 TYR A N 1
ATOM 850 C CA . TYR A 1 113 ? -13.138 -1.946 12.328 1.00 89.44 113 TYR A CA 1
ATOM 851 C C . TYR A 1 113 ? -12.378 -0.955 11.439 1.00 89.44 113 TYR A C 1
ATOM 853 O O . TYR A 1 113 ? -12.607 0.258 11.512 1.00 89.44 113 TYR A O 1
ATOM 861 N N . ILE A 1 114 ? -11.492 -1.451 10.569 1.00 94.88 114 ILE A N 1
ATOM 862 C CA . ILE A 1 114 ? -10.751 -0.619 9.623 1.00 94.88 114 ILE A CA 1
ATOM 863 C C . ILE A 1 114 ? -10.875 -1.135 8.194 1.00 94.88 114 ILE A C 1
ATOM 865 O O . ILE A 1 114 ? -10.506 -2.255 7.844 1.00 94.88 114 ILE A O 1
ATOM 869 N N . TYR A 1 115 ? -11.368 -0.272 7.311 1.00 95.69 115 TYR A N 1
ATOM 870 C CA . TYR A 1 115 ? -11.511 -0.615 5.908 1.00 95.69 115 TYR A CA 1
ATOM 871 C C . TYR A 1 115 ? -10.141 -0.612 5.211 1.00 95.69 115 TYR A C 1
ATOM 873 O O . TYR A 1 115 ? -9.471 0.419 5.136 1.00 95.69 115 TYR A O 1
ATOM 881 N N . ARG A 1 116 ? -9.729 -1.754 4.640 1.00 96.12 116 ARG A N 1
ATOM 882 C CA . ARG A 1 116 ? -8.417 -1.923 3.980 1.00 96.12 116 ARG A CA 1
ATOM 883 C C . ARG A 1 116 ? -8.081 -0.800 3.003 1.00 96.12 116 ARG A C 1
ATOM 885 O O . ARG A 1 116 ? -6.966 -0.285 3.021 1.00 96.12 116 ARG A O 1
ATOM 892 N N . ASP A 1 117 ? -9.013 -0.439 2.123 1.00 94.69 117 ASP A N 1
ATOM 893 C CA . ASP A 1 117 ? -8.712 0.551 1.087 1.00 94.69 117 ASP A CA 1
ATOM 894 C C . ASP A 1 117 ? -8.611 1.962 1.687 1.00 94.69 117 ASP A C 1
ATOM 896 O O . ASP A 1 117 ? -7.811 2.761 1.211 1.00 94.69 117 ASP A O 1
ATOM 900 N N . TYR A 1 118 ? -9.354 2.256 2.763 1.00 95.94 118 TYR A N 1
ATOM 901 C CA . TYR A 1 118 ? -9.158 3.485 3.539 1.00 95.94 118 TYR A CA 1
ATOM 902 C C . TYR A 1 118 ? -7.734 3.531 4.106 1.00 95.94 118 TYR A C 1
ATOM 904 O O . TYR A 1 118 ? -7.020 4.506 3.872 1.00 95.94 118 TYR A O 1
ATOM 912 N N . LEU A 1 119 ? -7.288 2.444 4.748 1.00 96.38 119 LEU A N 1
ATOM 913 C CA . LEU A 1 119 ? -5.931 2.331 5.286 1.00 96.38 119 LEU A CA 1
ATOM 914 C C . LEU A 1 119 ? -4.861 2.471 4.193 1.00 96.38 119 LEU A C 1
ATOM 916 O O . LEU A 1 119 ? -3.869 3.166 4.396 1.00 96.38 119 LEU A O 1
ATOM 920 N N . TYR A 1 120 ? -5.074 1.874 3.017 1.00 96.50 120 TYR A N 1
ATOM 921 C CA . TYR A 1 120 ? -4.186 2.039 1.864 1.00 96.50 120 TYR A CA 1
ATOM 922 C C . TYR A 1 120 ? -4.005 3.521 1.502 1.00 96.50 120 TYR A C 1
ATOM 924 O O . TYR A 1 120 ? -2.873 3.988 1.379 1.00 96.50 120 TYR A O 1
ATOM 932 N N . PHE A 1 121 ? -5.095 4.284 1.361 1.00 94.94 121 PHE A N 1
ATOM 933 C CA . PHE A 1 121 ? -4.993 5.708 1.022 1.00 94.94 121 PHE A CA 1
ATOM 934 C C . PHE A 1 121 ? -4.434 6.554 2.167 1.00 94.94 121 PHE A C 1
ATOM 936 O O . PHE A 1 121 ? -3.736 7.529 1.891 1.00 94.94 121 PHE A O 1
ATOM 943 N N . TYR A 1 122 ? -4.693 6.178 3.423 1.00 94.38 122 TYR A N 1
ATOM 944 C CA . TYR A 1 122 ? -4.109 6.849 4.584 1.00 94.38 122 TYR A CA 1
ATOM 945 C C . TYR A 1 122 ? -2.586 6.691 4.585 1.00 94.38 122 TYR A C 1
ATOM 947 O O . TYR A 1 122 ? -1.849 7.672 4.599 1.00 94.38 122 TYR A O 1
ATOM 955 N N . LEU A 1 123 ? -2.085 5.459 4.470 1.00 93.62 123 LEU A N 1
ATOM 956 C CA . LEU A 1 123 ? -0.643 5.202 4.402 1.00 93.62 123 LEU A CA 1
ATOM 957 C C . LEU A 1 123 ? -0.001 5.873 3.180 1.00 93.62 123 LEU A C 1
ATOM 959 O O . LEU A 1 123 ? 1.117 6.380 3.271 1.00 93.62 123 LEU A O 1
ATOM 963 N N . LEU A 1 124 ? -0.724 5.936 2.056 1.00 92.25 124 LEU A N 1
ATOM 964 C CA . LEU A 1 124 ? -0.279 6.642 0.857 1.00 92.25 124 LEU A CA 1
ATOM 965 C C . LEU A 1 124 ? -0.083 8.140 1.126 1.00 92.25 124 LEU A C 1
ATOM 967 O O . LEU A 1 124 ? 0.923 8.702 0.695 1.00 92.25 124 LEU A O 1
ATOM 971 N N . SER A 1 125 ? -0.999 8.781 1.862 1.00 89.69 125 SER A N 1
ATOM 972 C CA . SER A 1 125 ? -0.869 10.200 2.218 1.00 89.69 125 SER A CA 1
ATOM 973 C C . SER A 1 125 ? 0.204 10.457 3.275 1.00 89.69 125 SER A C 1
ATOM 975 O O . SER A 1 125 ? 0.811 11.523 3.274 1.00 89.69 125 SER A O 1
ATOM 977 N N . GLN A 1 126 ? 0.465 9.487 4.157 1.00 87.62 126 GLN A N 1
ATOM 978 C CA . GLN A 1 126 ? 1.488 9.593 5.204 1.00 87.62 126 GLN A CA 1
ATOM 979 C C . GLN A 1 126 ? 2.905 9.242 4.728 1.00 87.62 126 GLN A C 1
ATOM 981 O O . GLN A 1 126 ? 3.848 9.297 5.516 1.00 87.62 126 GLN A O 1
ATOM 986 N N . ARG A 1 127 ? 3.104 8.909 3.446 1.00 87.38 127 ARG A N 1
ATOM 987 C CA . ARG A 1 127 ? 4.409 8.474 2.925 1.00 87.38 127 ARG A CA 1
ATOM 988 C C . ARG A 1 127 ? 5.555 9.423 3.259 1.00 87.38 127 ARG A C 1
ATOM 990 O O . ARG A 1 127 ? 6.605 8.960 3.689 1.00 87.38 127 ARG A O 1
ATOM 997 N N . ASN A 1 128 ? 5.369 10.727 3.065 1.00 84.12 128 ASN A N 1
ATOM 998 C CA . ASN A 1 128 ? 6.430 11.701 3.338 1.00 84.12 128 ASN A CA 1
ATOM 999 C C . ASN A 1 128 ? 6.827 11.688 4.819 1.00 84.12 128 ASN A C 1
ATOM 1001 O O . ASN A 1 128 ? 8.011 11.700 5.135 1.00 84.12 128 ASN A O 1
ATOM 1005 N N . GLN A 1 129 ? 5.851 11.549 5.718 1.00 81.19 129 GLN A N 1
ATOM 1006 C CA . GLN A 1 129 ? 6.106 11.422 7.149 1.00 81.19 129 GLN A CA 1
ATOM 1007 C C . GLN A 1 129 ? 6.827 10.108 7.486 1.00 81.19 129 GLN A C 1
ATOM 1009 O O . GLN A 1 129 ? 7.753 10.104 8.293 1.00 81.19 129 GLN A O 1
ATOM 1014 N N . LEU A 1 130 ? 6.458 8.992 6.848 1.00 83.25 130 LEU A N 1
ATOM 1015 C CA . LEU A 1 130 ? 7.174 7.720 7.011 1.00 83.25 130 LEU A CA 1
ATOM 1016 C C . LEU A 1 130 ? 8.637 7.827 6.550 1.00 83.25 130 LEU A C 1
ATOM 1018 O O . LEU A 1 130 ? 9.527 7.274 7.195 1.00 83.25 130 LEU A O 1
ATOM 1022 N N . LEU A 1 131 ? 8.898 8.569 5.469 1.00 82.62 131 LEU A N 1
ATOM 1023 C CA . LEU A 1 131 ? 10.254 8.837 4.985 1.00 82.62 131 LEU A CA 1
ATOM 1024 C C . LEU A 1 131 ? 11.047 9.717 5.960 1.00 82.62 131 LEU A C 1
ATOM 1026 O O . LEU A 1 131 ? 12.209 9.419 6.225 1.00 82.62 131 LEU A O 1
ATOM 1030 N N . GLU A 1 132 ? 10.434 10.743 6.549 1.00 81.25 132 GLU A N 1
ATOM 1031 C CA . GLU A 1 132 ? 11.073 11.563 7.589 1.00 81.25 132 GLU A CA 1
ATOM 1032 C C . GLU A 1 132 ? 11.445 10.733 8.826 1.00 81.25 132 GLU A C 1
ATOM 1034 O O . GLU A 1 132 ? 12.559 10.853 9.335 1.00 81.25 132 GLU A O 1
ATOM 1039 N N . LEU A 1 133 ? 10.563 9.829 9.266 1.00 72.94 133 LEU A N 1
ATOM 1040 C CA . LEU A 1 133 ? 10.843 8.899 10.369 1.00 72.94 133 LEU A CA 1
ATOM 1041 C C . LEU A 1 133 ? 12.001 7.940 10.049 1.00 72.94 133 LEU A C 1
ATOM 1043 O O . LEU A 1 133 ? 12.717 7.511 10.951 1.00 72.94 133 LEU A O 1
ATOM 1047 N N . SER A 1 134 ? 12.208 7.626 8.768 1.00 69.12 134 SER A N 1
ATOM 1048 C CA . SER A 1 134 ? 13.305 6.775 8.298 1.00 69.12 134 SER A CA 1
ATOM 1049 C C . SER A 1 134 ? 14.658 7.499 8.204 1.00 69.12 134 SER A C 1
ATOM 1051 O O . SER A 1 134 ? 15.701 6.848 8.176 1.00 69.12 134 SER A O 1
ATOM 1053 N N . ALA A 1 135 ? 14.662 8.838 8.173 1.00 59.50 135 ALA A N 1
ATOM 1054 C CA . ALA A 1 135 ? 15.841 9.662 7.890 1.00 59.50 135 ALA A CA 1
ATOM 1055 C C . ALA A 1 135 ? 16.800 9.847 9.085 1.00 59.50 135 ALA A C 1
ATOM 1057 O O . ALA A 1 135 ? 17.837 10.492 8.947 1.00 59.50 135 ALA A O 1
ATOM 1058 N N . GLY A 1 136 ? 16.493 9.272 10.254 1.00 57.62 136 GLY A N 1
ATOM 1059 C CA . GLY A 1 136 ? 17.347 9.334 11.448 1.00 57.62 136 GLY A CA 1
ATOM 1060 C C . GLY A 1 136 ? 18.638 8.498 11.379 1.00 57.62 136 GLY A C 1
ATOM 1061 O O . GLY A 1 136 ? 19.443 8.561 12.306 1.00 57.62 136 GLY A O 1
ATOM 1062 N N . GLY A 1 137 ? 18.859 7.719 10.311 1.00 53.78 137 GLY A N 1
ATOM 1063 C CA . GLY A 1 137 ? 20.056 6.895 10.104 1.00 53.78 137 GLY A CA 1
ATOM 1064 C C . GLY A 1 137 ? 20.607 6.975 8.674 1.00 53.78 137 GLY A C 1
ATOM 1065 O O . GLY A 1 137 ? 19.938 7.450 7.762 1.00 53.78 137 GLY A O 1
ATOM 1066 N N . ALA A 1 138 ? 21.831 6.475 8.456 1.00 49.44 138 ALA A N 1
ATOM 1067 C CA . ALA A 1 138 ? 22.526 6.511 7.157 1.00 49.44 138 ALA A CA 1
ATOM 1068 C C . ALA A 1 138 ? 21.808 5.756 6.008 1.00 49.44 138 ALA A C 1
ATOM 1070 O O . ALA A 1 138 ? 22.186 5.896 4.846 1.00 49.44 138 ALA A O 1
ATOM 1071 N N . GLN A 1 139 ? 20.775 4.963 6.316 1.00 56.62 139 GLN A N 1
ATOM 1072 C CA . GLN A 1 139 ? 19.874 4.326 5.356 1.00 56.62 139 GLN A CA 1
ATOM 1073 C C . GLN A 1 139 ? 18.421 4.568 5.779 1.00 56.62 139 GLN A C 1
ATOM 1075 O O . GLN A 1 139 ? 18.048 4.236 6.903 1.00 56.62 139 GLN A O 1
ATOM 1080 N N . ALA A 1 140 ? 17.609 5.092 4.856 1.00 64.94 140 ALA A N 1
ATOM 1081 C CA . ALA A 1 140 ? 16.167 5.256 5.015 1.00 64.94 140 ALA A CA 1
ATOM 1082 C C . ALA A 1 140 ? 15.495 3.879 5.129 1.00 64.94 140 ALA A C 1
ATOM 1084 O O . ALA A 1 140 ? 15.229 3.221 4.124 1.00 64.94 140 ALA A O 1
ATOM 1085 N N . ASN A 1 141 ? 15.273 3.422 6.359 1.00 78.06 141 ASN A N 1
ATOM 1086 C CA . ASN A 1 141 ? 14.618 2.159 6.680 1.00 78.06 141 ASN A CA 1
ATOM 1087 C C . ASN A 1 141 ? 13.576 2.414 7.775 1.00 78.06 141 ASN A C 1
ATOM 1089 O O . ASN A 1 141 ? 13.880 3.053 8.781 1.00 78.06 141 ASN A O 1
ATOM 1093 N N . ILE A 1 142 ? 12.364 1.889 7.605 1.00 85.12 142 ILE A N 1
ATOM 1094 C CA . ILE A 1 142 ? 11.339 1.85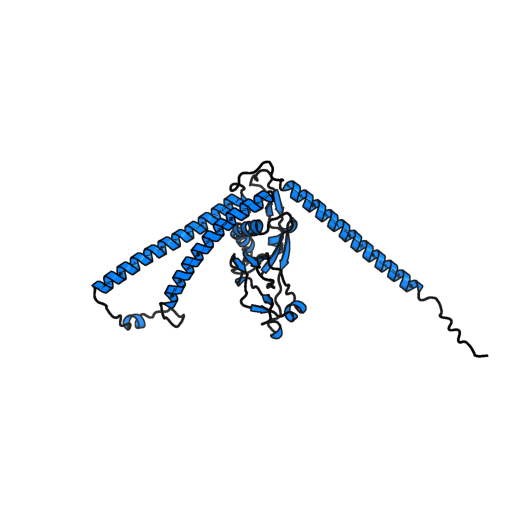1 8.652 1.00 85.12 142 ILE A CA 1
ATOM 1095 C C . ILE A 1 142 ? 11.195 0.421 9.164 1.00 85.12 142 ILE A C 1
ATOM 1097 O O . ILE A 1 142 ? 11.185 -0.539 8.396 1.00 85.12 142 ILE A O 1
ATOM 1101 N N . SER A 1 143 ? 11.118 0.252 10.480 1.00 87.69 143 SER A N 1
ATOM 1102 C CA . SER A 1 143 ? 10.861 -1.054 11.079 1.00 87.69 143 SER A CA 1
ATOM 1103 C C . SER A 1 143 ? 9.363 -1.363 11.070 1.00 87.69 143 SER A C 1
ATOM 1105 O O . SER A 1 143 ? 8.524 -0.461 11.024 1.00 87.69 143 SER A O 1
ATOM 1107 N N . GLN A 1 144 ? 9.016 -2.647 11.180 1.00 89.75 144 GLN A N 1
ATOM 1108 C CA . GLN A 1 144 ? 7.631 -3.066 11.417 1.00 89.75 144 GLN A CA 1
ATOM 1109 C C . GLN A 1 144 ? 7.045 -2.379 12.665 1.00 89.75 144 GLN A C 1
ATOM 1111 O O . GLN A 1 144 ? 5.870 -2.030 12.683 1.00 89.75 144 GLN A O 1
ATOM 1116 N N . GLU A 1 145 ? 7.875 -2.122 13.680 1.00 89.38 145 GLU A N 1
ATOM 1117 C CA . GLU A 1 145 ? 7.455 -1.444 14.907 1.00 89.38 145 GLU A CA 1
ATOM 1118 C C . GLU A 1 145 ? 6.991 -0.008 14.676 1.00 89.38 145 GLU A C 1
ATOM 1120 O O . GLU A 1 145 ? 6.000 0.422 15.260 1.00 89.38 145 GLU A O 1
ATOM 1125 N N . ILE A 1 146 ? 7.667 0.723 13.788 1.00 88.69 146 ILE A N 1
ATOM 1126 C CA . ILE A 1 146 ? 7.254 2.081 13.417 1.00 88.69 146 ILE A CA 1
ATOM 1127 C C . ILE A 1 146 ? 5.868 2.053 12.762 1.00 88.69 146 ILE A C 1
ATOM 1129 O O . ILE A 1 146 ? 5.046 2.917 13.049 1.00 88.69 146 ILE A O 1
ATOM 1133 N N . ILE A 1 147 ? 5.584 1.043 11.930 1.00 91.44 147 ILE A N 1
ATOM 1134 C CA . ILE A 1 147 ? 4.260 0.873 11.313 1.00 91.44 147 ILE A CA 1
ATOM 1135 C C . ILE A 1 147 ? 3.191 0.576 12.369 1.00 91.44 147 ILE A C 1
ATOM 1137 O O . ILE A 1 147 ? 2.128 1.185 12.331 1.00 91.44 147 ILE A O 1
ATOM 1141 N N . ARG A 1 148 ? 3.474 -0.319 13.326 1.00 91.75 148 ARG A N 1
ATOM 1142 C CA . ARG A 1 148 ? 2.548 -0.679 14.416 1.00 91.75 148 ARG A CA 1
ATOM 1143 C C . ARG A 1 148 ? 2.160 0.515 15.289 1.00 91.75 148 ARG A C 1
ATOM 1145 O O . ARG A 1 148 ? 0.989 0.698 15.602 1.00 91.75 148 ARG A O 1
ATOM 1152 N N . ARG A 1 149 ? 3.137 1.360 15.620 1.00 91.00 149 ARG A N 1
ATOM 1153 C CA . ARG A 1 149 ? 2.949 2.539 16.479 1.00 91.00 149 ARG A CA 1
ATOM 1154 C C . ARG A 1 149 ? 2.409 3.767 15.751 1.00 91.00 149 ARG A C 1
ATOM 1156 O O . ARG A 1 149 ? 2.273 4.816 16.377 1.00 91.00 149 ARG A O 1
ATOM 1163 N N . LEU A 1 150 ? 2.153 3.677 14.446 1.00 90.38 150 LEU A N 1
ATOM 1164 C CA . LEU A 1 150 ? 1.629 4.802 13.687 1.00 90.38 150 LEU A CA 1
ATOM 1165 C C . LEU A 1 150 ? 0.250 5.189 14.231 1.00 90.38 150 LEU A C 1
ATOM 1167 O O . LEU A 1 150 ? -0.664 4.365 14.252 1.00 90.38 150 LEU A O 1
ATOM 1171 N N . GLU A 1 151 ? 0.106 6.446 14.638 1.00 90.56 151 GLU A N 1
ATOM 1172 C CA . GLU A 1 151 ? -1.189 7.017 14.995 1.00 90.56 151 GLU A CA 1
ATOM 1173 C C . GLU A 1 151 ? -1.969 7.336 13.718 1.00 90.56 151 GLU A C 1
ATOM 1175 O O . GLU A 1 151 ? -1.480 8.009 12.799 1.00 90.56 151 GLU A O 1
ATOM 1180 N N . ILE A 1 152 ? -3.191 6.817 13.649 1.00 91.31 152 ILE A N 1
ATOM 1181 C CA . ILE A 1 152 ? -4.094 7.020 12.529 1.00 91.31 152 ILE A CA 1
ATOM 1182 C C . ILE A 1 152 ? -5.377 7.700 12.983 1.00 91.31 152 ILE A C 1
ATOM 1184 O O . ILE A 1 152 ? -5.861 7.477 14.094 1.00 91.31 152 ILE A O 1
ATOM 1188 N N . THR A 1 153 ? -5.945 8.515 12.099 1.00 91.44 153 THR A N 1
ATOM 1189 C CA . THR A 1 153 ? -7.300 9.020 12.284 1.00 91.44 153 THR A CA 1
ATOM 1190 C C . THR A 1 153 ? -8.296 7.952 11.850 1.00 91.44 153 THR A C 1
ATOM 1192 O O . THR A 1 153 ? -8.255 7.465 10.716 1.00 91.44 153 THR A O 1
ATOM 1195 N N . LEU A 1 154 ? -9.187 7.577 12.765 1.00 93.25 154 LEU A N 1
ATOM 1196 C CA . LEU A 1 154 ? -10.224 6.577 12.564 1.00 93.25 154 LEU A CA 1
ATOM 1197 C C . LEU A 1 154 ? -11.602 7.262 12.489 1.00 93.25 154 LEU A C 1
ATOM 1199 O O . LEU A 1 154 ? -12.141 7.660 13.523 1.00 93.25 154 LEU A O 1
ATOM 1203 N N . PRO A 1 155 ? -12.176 7.424 11.284 1.00 93.25 155 PRO A N 1
ATOM 1204 C CA . PRO A 1 155 ? -13.573 7.794 11.094 1.00 93.25 155 PRO A CA 1
ATOM 1205 C C . PRO A 1 155 ? -14.515 6.626 11.422 1.00 93.25 155 PRO A C 1
ATOM 1207 O O . PRO A 1 155 ? -14.087 5.466 11.404 1.00 93.25 155 PRO A O 1
ATOM 1210 N N . PRO A 1 156 ? -15.826 6.895 11.558 1.00 92.88 156 PRO A N 1
ATOM 1211 C CA . PRO A 1 156 ? -16.872 5.884 11.414 1.00 92.88 156 PRO A CA 1
ATOM 1212 C C . PRO A 1 156 ? -16.656 4.973 10.201 1.00 92.88 156 PRO A C 1
ATOM 1214 O O . PRO A 1 156 ? -16.300 5.444 9.117 1.00 92.88 156 PRO A O 1
ATOM 1217 N N . LEU A 1 157 ? -16.938 3.675 10.331 1.00 91.81 157 LEU A N 1
ATOM 1218 C CA . LEU A 1 157 ? -16.683 2.696 9.264 1.00 91.81 157 LEU A CA 1
ATOM 1219 C C . LEU A 1 157 ? -17.411 3.039 7.949 1.00 91.81 157 LEU A C 1
ATOM 1221 O O . LEU A 1 157 ? -16.871 2.861 6.853 1.00 91.81 157 LEU A O 1
ATOM 1225 N N . ALA A 1 158 ? -18.632 3.573 8.042 1.00 90.69 158 ALA A N 1
ATOM 1226 C CA . ALA A 1 158 ? -19.381 4.055 6.883 1.00 90.69 158 ALA A CA 1
ATOM 1227 C C . ALA A 1 158 ? -18.664 5.221 6.178 1.00 90.69 158 ALA A C 1
ATOM 1229 O O . ALA A 1 158 ? -18.595 5.262 4.947 1.00 90.69 158 ALA A O 1
ATOM 1230 N N . GLU A 1 159 ? -18.077 6.139 6.946 1.00 91.75 159 GLU A N 1
ATOM 1231 C CA . GLU A 1 159 ? -17.313 7.265 6.418 1.00 91.75 159 GLU A CA 1
ATOM 1232 C C . GLU A 1 159 ? -15.987 6.815 5.794 1.00 91.75 159 GLU A C 1
ATOM 1234 O O . GLU A 1 159 ? -15.663 7.258 4.691 1.00 91.75 159 GLU A O 1
ATOM 1239 N N . GLN A 1 160 ? -15.283 5.858 6.410 1.00 93.81 160 GLN A N 1
ATOM 1240 C CA . GLN A 1 160 ? -14.074 5.249 5.838 1.00 93.81 160 GLN A CA 1
ATOM 1241 C C . GLN A 1 160 ? -14.325 4.722 4.415 1.00 93.81 160 GLN A C 1
ATOM 1243 O O . GLN A 1 160 ? -13.554 5.003 3.494 1.00 93.81 160 GLN A O 1
ATOM 1248 N N . LYS A 1 161 ? -15.439 4.001 4.210 1.00 93.38 161 LYS A N 1
ATOM 1249 C CA . LYS A 1 161 ? -15.839 3.471 2.894 1.00 93.38 161 LYS A CA 1
ATOM 1250 C C . LYS A 1 161 ? -16.128 4.588 1.886 1.00 93.38 161 LYS A C 1
ATOM 1252 O O . LYS A 1 161 ? -15.710 4.485 0.733 1.00 93.38 161 LYS A O 1
ATOM 1257 N N . ARG A 1 162 ? -16.799 5.672 2.303 1.00 91.75 162 ARG A N 1
ATOM 1258 C CA . ARG A 1 162 ? -17.075 6.834 1.433 1.00 91.75 162 ARG A CA 1
ATOM 1259 C C . ARG A 1 162 ? -15.787 7.553 1.024 1.00 91.75 162 ARG A C 1
ATOM 1261 O O . ARG A 1 162 ? -15.602 7.825 -0.163 1.00 91.75 162 ARG A O 1
ATOM 1268 N N . ILE A 1 163 ? -14.881 7.797 1.972 1.00 91.12 163 ILE A N 1
ATOM 1269 C CA . ILE A 1 163 ? -13.564 8.397 1.713 1.00 91.12 163 ILE A CA 1
ATOM 1270 C C . ILE A 1 163 ? -12.772 7.534 0.726 1.00 91.12 163 ILE A C 1
ATOM 1272 O O . ILE A 1 163 ? -12.294 8.038 -0.295 1.00 91.12 163 ILE A O 1
ATOM 1276 N N . ALA A 1 164 ? -12.690 6.227 0.988 1.00 93.44 164 ALA A N 1
ATOM 1277 C CA . ALA A 1 164 ? -11.988 5.290 0.122 1.00 93.44 164 ALA A CA 1
ATOM 1278 C C . ALA A 1 164 ? -12.575 5.281 -1.297 1.00 93.44 164 ALA A C 1
ATOM 1280 O O . ALA A 1 164 ? -11.821 5.367 -2.261 1.00 93.44 164 ALA A O 1
ATOM 1281 N N . ALA A 1 165 ? -13.902 5.267 -1.451 1.00 90.12 165 ALA A N 1
ATOM 1282 C CA . ALA A 1 165 ? -14.546 5.280 -2.765 1.00 90.12 165 ALA A CA 1
ATOM 1283 C C . ALA A 1 165 ? -14.191 6.533 -3.593 1.00 90.12 165 ALA A C 1
ATOM 1285 O O . ALA A 1 165 ? -13.919 6.437 -4.796 1.00 90.12 165 ALA A O 1
ATOM 1286 N N . ILE A 1 166 ? -14.148 7.712 -2.961 1.00 88.19 166 ILE A N 1
ATOM 1287 C CA . ILE A 1 166 ? -13.749 8.963 -3.626 1.00 88.19 166 ILE A CA 1
ATOM 1288 C C . ILE A 1 166 ? -12.270 8.902 -4.032 1.00 88.19 166 ILE A C 1
ATOM 1290 O O . ILE A 1 166 ? -11.933 9.197 -5.185 1.00 88.19 166 ILE A O 1
ATOM 1294 N N . ALA A 1 167 ? -11.396 8.471 -3.119 1.00 90.12 167 ALA A N 1
ATOM 1295 C CA . ALA A 1 167 ? -9.964 8.343 -3.375 1.00 90.12 167 ALA A CA 1
ATOM 1296 C C . ALA A 1 167 ? -9.668 7.332 -4.498 1.00 90.12 167 ALA A C 1
ATOM 1298 O O . ALA A 1 167 ? -8.894 7.633 -5.405 1.00 90.12 167 ALA A O 1
ATOM 1299 N N . GLN A 1 168 ? -10.355 6.186 -4.522 1.00 90.44 168 GLN A N 1
ATOM 1300 C CA . GLN A 1 168 ? -10.250 5.184 -5.590 1.00 90.44 168 GLN A CA 1
ATOM 1301 C C . GLN A 1 168 ? -10.642 5.743 -6.952 1.00 90.44 168 GLN A C 1
ATOM 1303 O O . GLN A 1 168 ? -9.978 5.467 -7.954 1.00 90.44 168 GLN A O 1
ATOM 1308 N N . LYS A 1 169 ? -11.725 6.525 -7.015 1.00 86.56 169 LYS A N 1
ATOM 1309 C CA . LYS A 1 169 ? -12.168 7.143 -8.268 1.00 86.56 169 LYS A CA 1
ATOM 1310 C C . LYS A 1 169 ? -11.119 8.121 -8.799 1.00 86.56 169 LYS A C 1
ATOM 1312 O O . LYS A 1 169 ? -10.816 8.097 -9.994 1.00 86.56 169 LYS A O 1
ATOM 1317 N N . ALA A 1 170 ? -10.546 8.944 -7.920 1.00 86.88 170 ALA A N 1
ATOM 1318 C CA . ALA A 1 170 ? -9.486 9.883 -8.276 1.00 86.88 170 ALA A CA 1
ATOM 1319 C C . ALA A 1 170 ? -8.198 9.159 -8.707 1.00 86.88 170 ALA A C 1
ATOM 1321 O O . ALA A 1 170 ? -7.624 9.482 -9.750 1.00 86.88 170 ALA A O 1
ATOM 1322 N N . ASP A 1 171 ? -7.788 8.128 -7.966 1.00 87.44 171 ASP A N 1
ATOM 1323 C CA . ASP A 1 171 ? -6.595 7.340 -8.268 1.00 87.44 171 ASP A CA 1
ATOM 1324 C C . ASP A 1 171 ? -6.72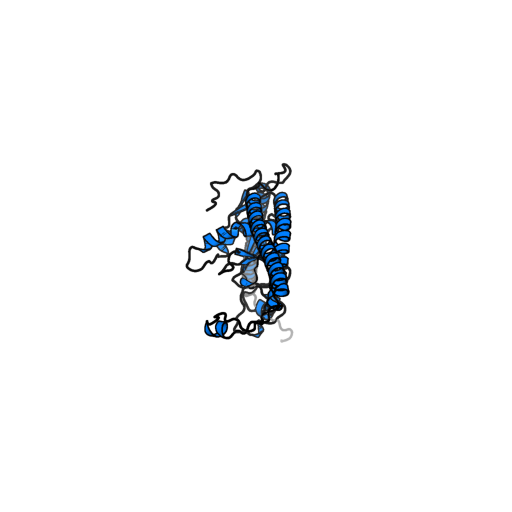1 6.580 -9.596 1.00 87.44 171 ASP A C 1
ATOM 1326 O O . ASP A 1 171 ? -5.798 6.594 -10.411 1.00 87.44 171 ASP A O 1
ATOM 1330 N N . ARG A 1 172 ? -7.893 6.001 -9.894 1.00 85.69 172 ARG A N 1
ATOM 1331 C CA . ARG A 1 172 ? -8.160 5.347 -11.187 1.00 85.69 172 ARG A CA 1
ATOM 1332 C C . ARG A 1 172 ? -7.948 6.306 -12.357 1.00 85.69 172 ARG A C 1
ATOM 1334 O O . ARG A 1 172 ? -7.315 5.939 -13.349 1.00 85.69 172 ARG A O 1
ATOM 1341 N N . LEU A 1 173 ? -8.458 7.533 -12.246 1.00 80.56 173 LEU A N 1
ATOM 1342 C CA . LEU A 1 173 ? -8.286 8.557 -13.277 1.00 80.56 173 LEU A CA 1
ATOM 1343 C C . LEU A 1 173 ? -6.809 8.944 -13.439 1.00 80.56 173 LEU A C 1
ATOM 1345 O O . LEU A 1 173 ? -6.313 9.019 -14.564 1.00 80.56 173 LEU A O 1
ATOM 1349 N N . ARG A 1 174 ? -6.098 9.139 -12.322 1.00 85.12 174 ARG A N 1
ATOM 1350 C CA . ARG A 1 174 ? -4.661 9.450 -12.289 1.00 85.12 174 ARG A CA 1
ATOM 1351 C C . ARG A 1 174 ? -3.827 8.356 -12.961 1.00 85.12 174 ARG A C 1
ATOM 1353 O O . ARG A 1 174 ? -3.046 8.651 -13.864 1.00 85.12 174 ARG A O 1
ATOM 1360 N N . ARG A 1 175 ? -4.047 7.090 -12.592 1.00 83.75 175 ARG A N 1
ATOM 1361 C CA . ARG A 1 175 ? -3.351 5.928 -13.169 1.00 83.75 175 ARG A CA 1
ATOM 1362 C C . ARG A 1 175 ? -3.629 5.766 -14.662 1.00 83.75 175 ARG A C 1
ATOM 1364 O O . ARG A 1 175 ? -2.698 5.543 -15.427 1.00 83.75 175 ARG A O 1
ATOM 1371 N N . THR A 1 176 ? -4.883 5.934 -15.089 1.00 81.25 176 THR A N 1
ATOM 1372 C CA . THR A 1 176 ? -5.262 5.839 -16.512 1.00 81.25 176 THR A CA 1
ATOM 1373 C C . THR A 1 176 ? -4.522 6.882 -17.354 1.00 81.25 176 THR A C 1
ATOM 1375 O O . THR A 1 176 ? -4.006 6.563 -18.424 1.00 81.25 176 THR A O 1
ATOM 1378 N N . ARG A 1 177 ? -4.411 8.121 -16.855 1.00 81.81 177 ARG A N 1
ATOM 1379 C CA . ARG A 1 177 ? -3.659 9.192 -17.529 1.00 81.81 177 ARG A CA 1
ATOM 1380 C C . ARG A 1 177 ? -2.168 8.879 -17.624 1.00 81.81 177 ARG A C 1
ATOM 1382 O O . ARG A 1 177 ? -1.599 9.009 -18.703 1.00 81.81 177 ARG A O 1
ATOM 1389 N N . ARG A 1 178 ? -1.558 8.419 -16.529 1.00 80.69 178 ARG A N 1
ATOM 1390 C CA . ARG A 1 178 ? -0.142 8.019 -16.509 1.00 80.69 178 ARG A CA 1
ATOM 1391 C C . ARG A 1 178 ? 0.145 6.881 -17.487 1.00 80.69 178 ARG A C 1
ATOM 1393 O O . ARG A 1 178 ? 1.116 6.945 -18.232 1.00 80.69 178 ARG A O 1
ATOM 1400 N N . TYR A 1 179 ? -0.725 5.874 -17.534 1.00 81.06 179 TYR A N 1
ATOM 1401 C CA . TYR A 1 179 ? -0.586 4.760 -18.471 1.00 81.06 179 TYR A CA 1
ATOM 1402 C C . TYR A 1 179 ? -0.637 5.221 -19.934 1.00 81.06 179 TYR A C 1
ATOM 1404 O O . TYR A 1 179 ? 0.205 4.817 -20.734 1.00 81.06 179 TYR A O 1
ATOM 1412 N N . ALA A 1 180 ? -1.570 6.116 -20.281 1.00 76.94 180 ALA A N 1
ATOM 1413 C CA . ALA A 1 180 ? -1.652 6.679 -21.629 1.00 76.94 180 ALA A CA 1
ATOM 1414 C C . ALA A 1 180 ? -0.364 7.425 -22.033 1.00 76.94 180 ALA A C 1
ATOM 1416 O O . ALA A 1 180 ? 0.080 7.311 -23.177 1.00 76.94 180 ALA A O 1
ATOM 1417 N N . LEU A 1 181 ? 0.265 8.139 -21.091 1.00 78.38 181 LEU A N 1
ATOM 1418 C CA . LEU A 1 181 ? 1.540 8.828 -21.313 1.00 78.38 181 LEU A CA 1
ATOM 1419 C C . LEU A 1 181 ? 2.698 7.860 -21.520 1.00 78.38 181 LEU A C 1
ATOM 1421 O O . LEU A 1 181 ? 3.458 8.001 -22.476 1.00 78.38 181 LEU A O 1
ATOM 1425 N N . GLN A 1 182 ? 2.803 6.854 -20.654 1.00 79.25 182 GLN A N 1
ATOM 1426 C CA . GLN A 1 182 ? 3.856 5.851 -20.741 1.00 79.25 182 GLN A CA 1
ATOM 1427 C C . GLN A 1 182 ? 3.781 5.084 -22.064 1.00 79.25 182 GLN A C 1
ATOM 1429 O O . GLN A 1 182 ? 4.798 4.918 -22.730 1.00 79.25 182 GLN A O 1
ATOM 1434 N N . LEU A 1 183 ? 2.575 4.689 -22.487 1.00 74.88 183 LEU A N 1
ATOM 1435 C CA . LEU A 1 183 ? 2.363 4.026 -23.771 1.00 74.88 183 LEU A CA 1
ATOM 1436 C C . LEU A 1 183 ? 2.820 4.912 -24.938 1.00 74.88 183 LEU A C 1
ATOM 1438 O O . LEU A 1 183 ? 3.524 4.438 -25.829 1.00 74.88 183 LEU A O 1
ATOM 1442 N N . SER A 1 184 ? 2.477 6.205 -24.905 1.00 72.25 184 SER A N 1
ATOM 1443 C CA . SER A 1 184 ? 2.946 7.171 -25.901 1.00 72.25 184 SER A CA 1
ATOM 1444 C C . SER A 1 184 ? 4.475 7.267 -25.938 1.00 72.25 184 SER A C 1
ATOM 1446 O O . SER A 1 184 ? 5.048 7.301 -27.025 1.00 72.25 184 SER A O 1
ATOM 1448 N N . ASP A 1 185 ? 5.149 7.305 -24.787 1.00 71.19 185 ASP A N 1
ATOM 1449 C CA . ASP A 1 185 ? 6.614 7.371 -24.721 1.00 71.19 185 ASP A CA 1
ATOM 1450 C C . ASP A 1 185 ? 7.271 6.068 -25.239 1.00 71.19 185 ASP A C 1
ATOM 1452 O O . ASP A 1 185 ? 8.260 6.126 -25.973 1.00 71.19 185 ASP A O 1
ATOM 1456 N N . THR A 1 186 ? 6.705 4.892 -24.939 1.00 71.06 186 THR A N 1
ATOM 1457 C CA . THR A 1 186 ? 7.218 3.590 -25.413 1.00 71.06 186 THR A CA 1
ATOM 1458 C C . THR A 1 186 ? 7.059 3.400 -26.927 1.00 71.06 186 THR A C 1
ATOM 1460 O O . THR A 1 186 ? 7.980 2.913 -27.589 1.00 71.06 186 THR A O 1
ATOM 1463 N N . TYR A 1 187 ? 5.930 3.815 -27.513 1.00 64.75 187 TYR A N 1
ATOM 1464 C CA . TYR A 1 187 ? 5.748 3.785 -28.973 1.00 64.75 187 TYR A CA 1
ATOM 1465 C C . TYR A 1 187 ? 6.790 4.644 -29.708 1.00 64.75 187 TYR A C 1
ATOM 1467 O O . TYR A 1 187 ? 7.240 4.290 -30.798 1.00 64.75 187 TYR A O 1
ATOM 1475 N N . LEU A 1 188 ? 7.227 5.752 -29.104 1.00 57.69 188 LEU A N 1
ATOM 1476 C CA . LEU A 1 188 ? 8.266 6.607 -29.681 1.00 57.69 188 LEU A CA 1
ATOM 1477 C C . LEU A 1 188 ? 9.655 5.973 -29.585 1.00 57.69 188 LEU A C 1
ATOM 1479 O O . LEU A 1 188 ? 10.391 5.989 -30.566 1.00 57.69 188 LEU A O 1
ATOM 1483 N N . GLN A 1 189 ? 9.993 5.379 -28.438 1.00 60.31 189 GLN A N 1
ATOM 1484 C CA . GLN A 1 189 ? 11.277 4.694 -28.256 1.00 60.31 189 GLN A CA 1
ATOM 1485 C C . GLN A 1 189 ? 11.431 3.483 -29.182 1.00 60.31 189 GLN A C 1
ATOM 1487 O O . GLN A 1 189 ? 12.510 3.250 -29.709 1.00 60.31 189 GLN A O 1
ATOM 1492 N N . SER A 1 190 ? 10.351 2.738 -29.428 1.00 53.56 190 SER A N 1
ATOM 1493 C CA . SER A 1 190 ? 10.353 1.625 -30.392 1.00 53.56 190 SER A CA 1
ATOM 1494 C C . SER A 1 190 ? 10.390 2.089 -31.853 1.00 53.56 190 SER A C 1
ATOM 1496 O O . SER A 1 190 ? 10.877 1.360 -32.711 1.00 53.56 190 SER A O 1
ATOM 1498 N N . SER A 1 191 ? 9.946 3.318 -32.137 1.00 47.22 191 SER A N 1
ATOM 1499 C CA . SER A 1 191 ? 10.112 3.956 -33.452 1.00 47.22 191 SER A CA 1
ATOM 1500 C C . SER A 1 191 ? 11.518 4.546 -33.656 1.00 47.22 191 SER A C 1
ATOM 1502 O O . SER A 1 191 ? 11.882 4.890 -34.780 1.00 47.22 191 SER A O 1
ATOM 1504 N N . SER A 1 192 ? 12.323 4.657 -32.592 1.00 45.19 192 SER A N 1
ATOM 1505 C CA . SER A 1 192 ? 13.736 5.035 -32.642 1.00 45.19 192 SER A CA 1
ATOM 1506 C C . SER A 1 192 ? 14.626 3.800 -32.469 1.00 45.19 192 SER A C 1
ATOM 1508 O O . SER A 1 192 ? 14.910 3.377 -31.352 1.00 45.19 192 SER A O 1
ATOM 1510 N N . ASN A 1 193 ? 15.094 3.213 -33.570 1.00 39.31 193 ASN A N 1
ATOM 1511 C CA . ASN A 1 193 ? 16.122 2.173 -33.519 1.00 39.31 193 ASN A CA 1
ATOM 1512 C C . ASN A 1 193 ? 17.456 2.781 -33.060 1.00 39.31 193 ASN A C 1
ATOM 1514 O O . ASN A 1 193 ? 18.233 3.254 -33.888 1.00 39.31 193 ASN A O 1
ATOM 1518 N N . THR A 1 194 ? 17.750 2.741 -31.762 1.00 45.56 194 THR A N 1
ATOM 1519 C CA . THR A 1 194 ? 19.104 3.022 -31.274 1.00 45.56 194 THR A CA 1
ATOM 1520 C C . THR A 1 194 ? 19.555 1.926 -30.323 1.00 45.56 194 THR A C 1
ATOM 1522 O O . THR A 1 194 ? 19.153 1.850 -29.164 1.00 45.56 194 THR A O 1
ATOM 1525 N N . THR A 1 195 ? 20.400 1.047 -30.849 1.00 43.97 195 THR A N 1
ATOM 1526 C CA . THR A 1 195 ? 21.115 0.015 -30.102 1.00 43.97 195 THR A CA 1
ATOM 1527 C C . THR A 1 195 ? 22.220 0.680 -29.276 1.00 43.97 195 THR A C 1
ATOM 1529 O O . THR A 1 195 ? 22.998 1.459 -29.824 1.00 43.97 195 THR A O 1
ATOM 1532 N N . SER A 1 196 ? 22.358 0.280 -28.006 1.00 43.91 196 SER A N 1
ATOM 1533 C CA . SER A 1 196 ? 23.491 0.529 -27.078 1.00 43.91 196 SER A CA 1
ATOM 1534 C C . SER A 1 196 ? 23.349 1.721 -26.113 1.00 43.91 196 SER A C 1
ATOM 1536 O O . SER A 1 196 ? 23.556 2.878 -26.463 1.00 43.91 196 SER A O 1
ATOM 1538 N N . GLY A 1 197 ? 23.065 1.407 -24.844 1.00 49.34 197 GLY A N 1
ATOM 1539 C CA . GLY A 1 197 ? 22.885 2.338 -23.723 1.00 49.34 197 GLY A CA 1
ATOM 1540 C C . GLY A 1 197 ? 24.165 2.950 -23.138 1.00 49.34 197 GLY A C 1
ATOM 1541 O O . GLY A 1 197 ? 24.372 2.885 -21.931 1.00 49.34 197 GLY A O 1
ATOM 1542 N N . LEU A 1 198 ? 24.994 3.596 -23.959 1.00 41.41 198 LEU A N 1
ATOM 1543 C CA . LEU A 1 198 ? 26.080 4.475 -23.500 1.00 41.41 198 LEU A CA 1
ATOM 1544 C C . LEU A 1 198 ? 26.014 5.800 -24.267 1.00 41.41 198 LEU A C 1
ATOM 1546 O O . LEU A 1 198 ? 26.618 5.963 -25.324 1.00 41.41 198 LEU A O 1
ATOM 1550 N N . ASN A 1 199 ? 25.265 6.767 -23.731 1.00 47.09 199 ASN A N 1
ATOM 1551 C CA . ASN A 1 199 ? 25.172 8.102 -24.319 1.00 47.09 199 ASN A CA 1
ATOM 1552 C C . ASN A 1 199 ? 26.340 8.976 -23.855 1.00 47.09 199 ASN A C 1
ATOM 1554 O O . ASN A 1 199 ? 26.226 9.780 -22.932 1.00 47.09 199 ASN A O 1
ATOM 1558 N N . THR A 1 200 ? 27.470 8.852 -24.542 1.00 39.19 200 THR A N 1
ATOM 1559 C CA . THR A 1 200 ? 28.449 9.938 -24.636 1.00 39.19 200 THR A CA 1
ATOM 1560 C C . THR A 1 200 ? 28.708 10.191 -26.113 1.00 39.19 200 THR A C 1
ATOM 1562 O O . THR A 1 200 ? 29.495 9.502 -26.756 1.00 39.19 200 THR A O 1
ATOM 1565 N N . ILE A 1 201 ? 27.986 11.159 -26.677 1.00 55.38 201 ILE A N 1
ATOM 1566 C CA . ILE A 1 201 ? 28.175 11.575 -28.066 1.00 55.38 201 ILE A CA 1
ATOM 1567 C C . ILE A 1 201 ? 29.468 12.396 -28.115 1.00 55.38 201 ILE A C 1
ATOM 1569 O O . ILE A 1 201 ? 29.509 13.528 -27.635 1.00 55.38 201 ILE A O 1
ATOM 1573 N N . SER A 1 202 ? 30.541 11.824 -28.664 1.00 57.53 202 SER A N 1
ATOM 1574 C CA . SER A 1 202 ? 31.789 12.563 -28.860 1.00 57.53 202 SER A CA 1
ATOM 1575 C C . SER A 1 202 ? 31.625 13.590 -29.987 1.00 57.53 202 SER A C 1
ATOM 1577 O O . SER A 1 202 ? 30.931 13.358 -30.981 1.00 57.53 202 SER A O 1
ATOM 1579 N N . THR A 1 203 ? 32.294 14.738 -29.869 1.00 56.62 203 THR A N 1
ATOM 1580 C CA . THR A 1 203 ? 32.276 15.802 -30.891 1.00 56.62 203 THR A CA 1
ATOM 1581 C C . THR A 1 203 ? 32.785 15.330 -32.261 1.00 56.62 203 THR A C 1
ATOM 1583 O O . THR A 1 203 ? 32.434 15.928 -33.277 1.00 56.62 203 THR A O 1
ATOM 1586 N N . GLY A 1 204 ? 33.563 14.241 -32.312 1.00 60.53 204 GLY A N 1
ATOM 1587 C CA . GLY A 1 204 ? 33.987 13.580 -33.550 1.00 60.53 204 GLY A CA 1
ATOM 1588 C C . GLY A 1 204 ? 32.849 12.863 -34.288 1.00 60.53 204 GLY A C 1
ATOM 1589 O O . GLY A 1 204 ? 32.758 12.990 -35.506 1.00 60.53 204 GLY A O 1
ATOM 1590 N N . ILE A 1 205 ? 31.941 12.195 -33.564 1.00 57.59 205 ILE A N 1
ATOM 1591 C CA . ILE A 1 205 ? 30.781 11.485 -34.143 1.00 57.59 205 ILE A CA 1
ATOM 1592 C C . ILE A 1 205 ? 29.779 12.481 -34.737 1.00 57.59 205 ILE A C 1
ATOM 1594 O O . ILE A 1 205 ? 29.269 12.268 -35.833 1.00 57.59 205 ILE A O 1
ATOM 1598 N N . VAL A 1 206 ? 29.546 13.614 -34.063 1.00 58.16 206 VAL A N 1
ATOM 1599 C CA . VAL A 1 206 ? 28.648 14.671 -34.568 1.00 58.16 206 VAL A CA 1
ATOM 1600 C C . VAL A 1 206 ? 29.173 15.273 -35.872 1.00 58.16 206 VAL A C 1
ATOM 1602 O O . VAL A 1 206 ? 28.395 15.511 -36.789 1.00 58.16 206 VAL A O 1
ATOM 1605 N N . LYS A 1 207 ? 30.493 15.478 -35.986 1.00 63.94 207 LYS A N 1
ATOM 1606 C CA . LYS A 1 207 ? 31.121 16.035 -37.197 1.00 63.94 207 LYS A CA 1
ATOM 1607 C C . LYS A 1 207 ? 31.090 15.089 -38.401 1.00 63.94 207 LYS A C 1
ATOM 1609 O O . LYS A 1 207 ? 31.165 15.565 -39.527 1.00 63.94 207 LYS A O 1
ATOM 1614 N N . GLN A 1 208 ? 31.004 13.779 -38.173 1.00 61.88 208 GLN A N 1
ATOM 1615 C CA . GLN A 1 208 ? 30.973 12.756 -39.226 1.00 61.88 208 GLN A CA 1
ATOM 1616 C C . GLN A 1 208 ? 29.549 12.299 -39.577 1.00 61.88 208 GLN A C 1
ATOM 1618 O O . GLN A 1 208 ? 29.365 11.521 -40.511 1.00 61.88 208 GLN A O 1
ATOM 1623 N N . CYS A 1 209 ? 28.537 12.776 -38.848 1.00 48.00 209 CYS A N 1
ATOM 1624 C CA . CYS A 1 209 ? 27.150 12.420 -39.095 1.00 48.00 209 CYS A CA 1
ATOM 1625 C C . CYS A 1 209 ? 26.647 13.130 -40.360 1.00 48.00 209 CYS A C 1
ATOM 1627 O O . CYS A 1 209 ? 26.387 14.334 -40.361 1.00 48.00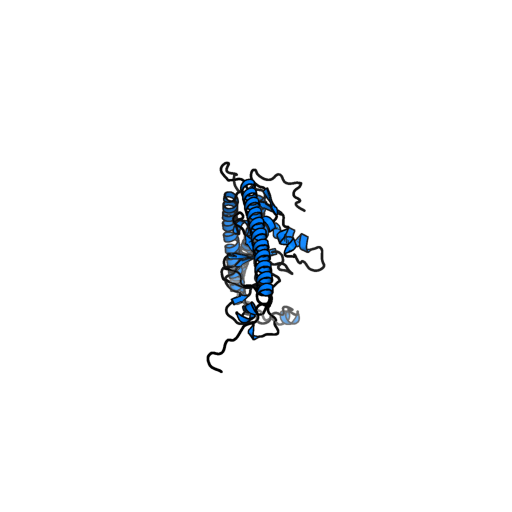 209 CYS A O 1
ATOM 1629 N N . ILE A 1 210 ? 26.522 12.381 -41.455 1.00 54.75 210 ILE A N 1
ATOM 1630 C CA . ILE A 1 210 ? 25.913 12.872 -42.691 1.00 54.75 210 ILE A CA 1
ATOM 1631 C C . ILE A 1 210 ? 24.401 12.870 -42.480 1.00 54.75 210 ILE A C 1
ATOM 1633 O O . ILE A 1 210 ? 23.755 11.824 -42.528 1.00 54.75 210 ILE A O 1
ATOM 1637 N N . VAL A 1 211 ? 23.835 14.047 -42.223 1.00 63.62 211 VAL A N 1
ATOM 1638 C CA . VAL A 1 211 ? 22.385 14.207 -42.104 1.00 63.62 211 VAL A CA 1
ATOM 1639 C C . VAL A 1 211 ? 21.813 14.410 -43.509 1.00 63.62 211 VAL A C 1
ATOM 1641 O O . VAL A 1 211 ? 22.159 15.403 -44.155 1.00 63.62 211 VAL A O 1
ATOM 1644 N N . PRO A 1 212 ? 20.956 13.509 -44.022 1.00 63.69 212 PRO A N 1
ATOM 1645 C CA . PRO A 1 212 ? 20.270 13.751 -45.283 1.00 63.69 212 PRO A CA 1
ATOM 1646 C C . PRO A 1 212 ? 19.392 14.997 -45.132 1.00 63.69 212 PRO A C 1
ATOM 1648 O O . PRO A 1 212 ? 18.588 15.077 -44.205 1.00 63.69 212 PRO A O 1
ATOM 1651 N N . ILE A 1 213 ? 19.558 15.977 -46.023 1.00 71.00 213 ILE A N 1
ATOM 1652 C CA . ILE A 1 213 ? 18.797 17.232 -46.004 1.00 71.00 213 ILE A CA 1
ATOM 1653 C C . ILE A 1 213 ? 17.580 17.059 -46.923 1.00 71.00 213 ILE A C 1
ATOM 1655 O O . ILE A 1 213 ? 17.731 17.112 -48.146 1.00 71.00 213 ILE A O 1
ATOM 1659 N N . PRO A 1 214 ? 16.367 16.831 -46.387 1.00 78.00 214 PRO A N 1
ATOM 1660 C CA . PRO A 1 214 ? 15.172 16.748 -47.216 1.00 78.00 214 PRO A CA 1
ATOM 1661 C C . PRO A 1 214 ? 14.813 18.133 -47.791 1.00 78.00 214 PRO A C 1
ATOM 1663 O O . PRO A 1 214 ? 15.252 19.150 -47.260 1.00 78.00 214 PRO A O 1
ATOM 1666 N N . PRO A 1 215 ? 13.987 18.222 -48.845 1.00 89.88 215 PRO A N 1
ATOM 1667 C CA . PRO A 1 215 ? 13.499 19.495 -49.383 1.00 89.88 215 PRO A CA 1
ATOM 1668 C C . PRO A 1 215 ? 12.853 20.402 -48.319 1.00 89.88 215 PRO A C 1
ATOM 1670 O O . PRO A 1 215 ? 12.136 19.911 -47.444 1.00 89.88 215 PRO A O 1
ATOM 1673 N N . LEU A 1 216 ? 13.032 21.727 -48.432 1.00 85.19 216 LEU A N 1
ATOM 1674 C CA . LEU A 1 216 ? 12.496 22.721 -47.480 1.00 85.19 216 LEU A CA 1
ATOM 1675 C C . LEU A 1 216 ? 10.998 22.540 -47.144 1.00 85.19 216 LEU A C 1
ATOM 1677 O O . LEU A 1 216 ? 10.661 22.573 -45.960 1.00 85.19 216 LEU A O 1
ATOM 1681 N N . PRO A 1 217 ? 10.092 22.242 -48.101 1.00 87.56 217 PRO A N 1
ATOM 1682 C CA . PRO A 1 217 ? 8.680 22.026 -47.772 1.00 87.56 217 PRO A CA 1
ATOM 1683 C C . PRO A 1 217 ? 8.440 20.831 -46.835 1.00 87.56 217 PRO A C 1
ATOM 1685 O O . PRO A 1 217 ? 7.534 20.855 -45.999 1.00 87.56 217 PRO A O 1
ATOM 1688 N N . LEU A 1 218 ? 9.256 19.776 -46.952 1.00 82.81 218 LEU A N 1
ATOM 1689 C CA . LEU A 1 218 ? 9.192 18.612 -46.068 1.00 82.81 218 LEU A CA 1
ATOM 1690 C C . LEU A 1 218 ? 9.798 18.920 -44.698 1.00 82.81 218 LEU A C 1
ATOM 1692 O O . LEU A 1 218 ? 9.231 18.487 -43.695 1.00 82.81 218 LEU A O 1
ATOM 1696 N N . GLN A 1 219 ? 10.877 19.709 -44.643 1.00 80.56 219 GLN A N 1
ATOM 1697 C CA . GLN A 1 219 ? 11.445 20.196 -43.381 1.00 80.56 219 GLN A CA 1
ATOM 1698 C C . GLN A 1 219 ? 10.419 21.012 -42.591 1.00 80.56 219 GLN A C 1
ATOM 1700 O O . GLN A 1 219 ? 10.209 20.756 -41.409 1.00 80.56 219 GLN A O 1
ATOM 1705 N N . GLU A 1 220 ? 9.719 21.945 -43.241 1.00 85.62 220 GLU A N 1
ATOM 1706 C CA . GLU A 1 220 ? 8.690 22.755 -42.586 1.00 85.62 220 GLU A CA 1
ATOM 1707 C C . GLU A 1 220 ? 7.498 21.920 -42.119 1.00 85.62 220 GLU A C 1
ATOM 1709 O O . GLU A 1 220 ? 6.998 22.115 -41.009 1.00 85.62 220 GLU A O 1
ATOM 1714 N N . LYS A 1 221 ? 7.025 20.983 -42.952 1.00 85.06 221 LYS A N 1
ATOM 1715 C CA . LYS A 1 221 ? 5.926 20.086 -42.577 1.00 85.06 221 LYS A CA 1
ATOM 1716 C C . LYS A 1 221 ? 6.312 19.236 -41.368 1.00 85.06 221 LYS A C 1
ATOM 1718 O O . LYS A 1 221 ? 5.523 19.124 -40.431 1.00 85.06 221 LYS A O 1
ATOM 1723 N N . PHE A 1 222 ? 7.524 18.683 -41.370 1.00 80.44 222 PHE A N 1
ATOM 1724 C CA . PHE A 1 222 ? 8.075 17.936 -40.245 1.00 80.44 222 PHE A CA 1
ATOM 1725 C C . PHE A 1 222 ? 8.184 18.814 -38.992 1.00 80.44 222 PHE A C 1
ATOM 1727 O O . PHE A 1 222 ? 7.647 18.447 -37.950 1.00 80.44 222 PHE A O 1
ATOM 1734 N N . ALA A 1 223 ? 8.768 20.010 -39.103 1.00 82.88 223 ALA A N 1
ATOM 1735 C CA . ALA A 1 223 ? 8.910 20.948 -37.992 1.00 82.88 223 ALA A CA 1
ATOM 1736 C C . ALA A 1 223 ? 7.555 21.322 -37.370 1.00 82.88 223 ALA A C 1
ATOM 1738 O O . ALA A 1 223 ? 7.421 21.317 -36.148 1.00 82.88 223 ALA A O 1
ATOM 1739 N N . ARG A 1 224 ? 6.517 21.570 -38.184 1.00 85.50 224 ARG A N 1
ATOM 1740 C CA . ARG A 1 224 ? 5.157 21.846 -37.683 1.00 85.50 224 ARG A CA 1
ATOM 1741 C C . ARG A 1 224 ? 4.566 20.660 -36.922 1.00 85.50 224 ARG A C 1
ATOM 1743 O O . ARG A 1 224 ? 3.925 20.859 -35.890 1.00 85.50 224 ARG A O 1
ATOM 1750 N N . ILE A 1 225 ? 4.761 19.438 -37.422 1.00 82.44 225 ILE A N 1
ATOM 1751 C CA . ILE A 1 225 ? 4.286 18.216 -36.758 1.00 82.44 225 ILE A CA 1
ATOM 1752 C C . ILE A 1 225 ? 4.999 18.040 -35.414 1.00 82.44 225 ILE A C 1
ATOM 1754 O O . ILE A 1 225 ? 4.326 17.865 -34.399 1.00 82.44 225 ILE A O 1
ATOM 1758 N N . VAL A 1 226 ? 6.331 18.157 -35.397 1.00 83.31 226 VAL A N 1
ATOM 1759 C CA . VAL A 1 226 ? 7.146 18.043 -34.180 1.00 83.31 226 VAL A CA 1
ATOM 1760 C C . VAL A 1 226 ? 6.743 19.101 -33.158 1.00 83.31 226 VAL A C 1
ATOM 1762 O O . VAL A 1 226 ? 6.409 18.747 -32.034 1.00 83.31 226 VAL A O 1
ATOM 1765 N N . GLN A 1 227 ? 6.643 20.375 -33.546 1.00 83.94 227 GLN A N 1
ATOM 1766 C CA . GLN A 1 227 ? 6.232 21.449 -32.635 1.00 83.94 227 GLN A CA 1
ATOM 1767 C C . GLN A 1 227 ? 4.828 21.235 -32.059 1.00 83.94 227 GLN A C 1
ATOM 1769 O O . GLN A 1 227 ? 4.601 21.458 -30.868 1.00 83.94 227 GLN A O 1
ATOM 1774 N N . LYS A 1 228 ? 3.860 20.805 -32.882 1.00 85.44 228 LYS A N 1
ATOM 1775 C CA . LYS A 1 228 ? 2.505 20.492 -32.401 1.00 85.44 228 LYS A CA 1
ATOM 1776 C C . LYS A 1 228 ? 2.540 19.358 -31.376 1.00 85.44 228 LYS A C 1
ATOM 1778 O O . LYS A 1 228 ? 1.846 19.430 -30.363 1.00 85.44 228 LYS A O 1
ATOM 1783 N N . PHE A 1 229 ? 3.342 18.332 -31.636 1.00 81.31 229 PHE A N 1
ATOM 1784 C CA . PHE A 1 229 ? 3.473 17.175 -30.761 1.00 81.31 229 PHE A CA 1
ATOM 1785 C C . PHE A 1 229 ? 4.200 17.511 -29.453 1.00 81.31 229 PHE A C 1
ATOM 1787 O O . PHE A 1 229 ? 3.731 17.134 -28.383 1.00 81.31 229 PHE A O 1
ATOM 1794 N N . GLU A 1 230 ? 5.288 18.280 -29.507 1.00 81.56 230 GLU A N 1
ATOM 1795 C CA . GLU A 1 230 ? 6.003 18.763 -28.321 1.00 81.56 230 GLU A CA 1
ATOM 1796 C C . GLU A 1 230 ? 5.094 19.593 -27.413 1.00 81.56 230 GLU A C 1
ATOM 1798 O O . GLU A 1 230 ? 5.066 19.370 -26.203 1.00 81.56 230 GLU A O 1
ATOM 1803 N N . ARG A 1 231 ? 4.278 20.488 -27.990 1.00 85.62 231 ARG A N 1
ATOM 1804 C CA . ARG A 1 231 ? 3.265 21.239 -27.231 1.00 85.62 231 ARG A CA 1
ATOM 1805 C C . ARG A 1 231 ? 2.271 20.309 -26.542 1.00 85.62 231 ARG A C 1
ATOM 1807 O O . ARG A 1 231 ? 2.006 20.487 -25.356 1.00 85.62 231 ARG A O 1
ATOM 1814 N N . LEU A 1 232 ? 1.753 19.309 -27.259 1.00 83.94 232 LEU A N 1
ATOM 1815 C CA . LEU A 1 232 ? 0.820 18.334 -26.694 1.00 83.94 232 LEU A CA 1
ATOM 1816 C C . LEU A 1 232 ? 1.466 17.531 -25.553 1.00 83.94 232 LEU A C 1
ATOM 1818 O O . LEU A 1 232 ? 0.845 17.344 -24.510 1.00 83.94 232 LEU A O 1
ATOM 1822 N N . ARG A 1 233 ? 2.727 17.111 -25.711 1.00 80.75 233 ARG A N 1
ATOM 1823 C CA . ARG A 1 233 ? 3.484 16.381 -24.685 1.00 80.75 233 ARG A CA 1
ATOM 1824 C C . ARG A 1 233 ? 3.678 17.216 -23.423 1.00 80.75 233 ARG A C 1
ATOM 1826 O O . ARG A 1 233 ? 3.477 16.713 -22.320 1.00 80.75 233 ARG A O 1
ATOM 1833 N N . THR A 1 234 ? 4.049 18.486 -23.573 1.00 84.69 234 THR A N 1
ATOM 1834 C CA . THR A 1 234 ? 4.195 19.409 -22.440 1.00 84.69 234 THR A CA 1
ATOM 1835 C C . THR A 1 234 ? 2.863 19.598 -21.719 1.00 84.69 234 THR A C 1
ATOM 1837 O O . THR A 1 234 ? 2.810 19.409 -20.506 1.00 84.69 234 THR A O 1
ATOM 1840 N N . GLN A 1 235 ? 1.773 19.837 -22.457 1.00 86.75 235 GLN A N 1
ATOM 1841 C CA . GLN A 1 235 ? 0.427 19.946 -21.882 1.00 86.75 235 GLN A CA 1
ATOM 1842 C C . GLN A 1 235 ? 0.011 18.680 -21.125 1.00 86.75 235 GLN A C 1
ATOM 1844 O O . GLN A 1 235 ? -0.539 18.767 -20.030 1.00 86.75 235 GLN A O 1
ATOM 1849 N N . GLN A 1 236 ? 0.286 17.494 -21.672 1.00 84.19 236 GLN A N 1
ATOM 1850 C CA . GLN A 1 236 ? -0.044 16.241 -20.997 1.00 84.19 236 GLN A CA 1
ATOM 1851 C C . GLN A 1 236 ? 0.782 16.027 -19.720 1.00 84.19 236 GLN A C 1
ATOM 1853 O O . GLN A 1 236 ? 0.222 15.622 -18.702 1.00 84.19 236 GLN A O 1
ATOM 1858 N N . ARG A 1 237 ? 2.085 16.338 -19.738 1.00 82.75 237 ARG A N 1
ATOM 1859 C CA . ARG A 1 237 ? 2.949 16.271 -18.544 1.00 82.75 237 ARG A CA 1
ATOM 1860 C C . ARG A 1 237 ? 2.505 17.249 -17.458 1.00 82.75 237 ARG A C 1
ATOM 1862 O O . ARG A 1 237 ? 2.517 16.913 -16.276 1.00 82.75 237 ARG A O 1
ATOM 1869 N N . GLU A 1 238 ? 2.098 18.455 -17.842 1.00 86.88 238 GLU A N 1
ATOM 1870 C CA . GLU A 1 238 ? 1.535 19.437 -16.913 1.00 86.88 238 GLU A CA 1
ATOM 1871 C C . GLU A 1 238 ? 0.202 18.963 -16.332 1.00 86.88 238 GLU A C 1
ATOM 1873 O O . GLU A 1 238 ? 0.014 19.026 -15.117 1.00 86.88 238 GLU A O 1
ATOM 1878 N N . ALA A 1 239 ? -0.689 18.418 -17.164 1.00 84.50 239 ALA A N 1
ATOM 1879 C CA . ALA A 1 239 ? -1.956 17.848 -16.718 1.00 84.50 239 ALA A CA 1
ATOM 1880 C C . ALA A 1 239 ? -1.759 16.658 -15.762 1.00 84.50 239 ALA A C 1
ATOM 1882 O O . ALA A 1 239 ? -2.520 16.508 -14.805 1.00 84.50 239 ALA A O 1
ATOM 1883 N N . GLU A 1 240 ? -0.736 15.823 -15.979 1.00 83.25 240 GLU A N 1
ATOM 1884 C CA . GLU A 1 240 ? -0.366 14.756 -15.045 1.00 83.25 240 GLU A CA 1
ATOM 1885 C C . GLU A 1 240 ? 0.111 15.328 -13.706 1.00 83.25 240 GLU A C 1
ATOM 1887 O O . GLU A 1 240 ? -0.377 14.912 -12.655 1.00 83.25 240 GLU A O 1
ATOM 1892 N N . ARG A 1 241 ? 1.009 16.321 -13.731 1.00 85.44 241 ARG A N 1
ATOM 1893 C CA . ARG A 1 241 ? 1.503 16.980 -12.513 1.00 85.44 241 ARG A CA 1
ATOM 1894 C C . ARG A 1 241 ? 0.364 17.617 -11.717 1.00 85.44 241 ARG A C 1
ATOM 1896 O O . ARG A 1 241 ? 0.311 17.472 -10.499 1.00 85.44 241 ARG A O 1
ATOM 1903 N N . GLN A 1 242 ? -0.561 18.289 -12.399 1.00 86.75 242 GLN A N 1
ATOM 1904 C CA . GLN A 1 242 ? -1.757 18.856 -11.777 1.00 86.75 242 GLN A CA 1
ATOM 1905 C C . GLN A 1 242 ? -2.656 17.764 -11.188 1.00 86.75 242 GLN A C 1
ATOM 1907 O O . GLN A 1 242 ? -3.143 17.918 -10.072 1.00 86.75 242 GLN A O 1
ATOM 1912 N N . ALA A 1 243 ? -2.857 16.652 -11.900 1.00 85.12 243 ALA A N 1
ATOM 1913 C CA . ALA A 1 243 ? -3.650 15.533 -11.398 1.00 85.12 243 ALA A CA 1
ATOM 1914 C C . ALA A 1 243 ? -3.035 14.907 -10.136 1.00 85.12 243 ALA A C 1
ATOM 1916 O O . ALA A 1 243 ? -3.769 14.612 -9.197 1.00 85.12 243 ALA A O 1
ATOM 1917 N N . GLU A 1 244 ? -1.710 14.745 -10.091 1.00 85.06 244 GLU A N 1
ATOM 1918 C CA . GLU A 1 244 ? -0.999 14.275 -8.898 1.00 85.06 244 GLU A CA 1
ATOM 1919 C C . GLU A 1 244 ? -1.168 15.260 -7.734 1.00 85.06 244 GLU A C 1
ATOM 1921 O O . GLU A 1 244 ? -1.583 14.866 -6.649 1.00 85.06 244 GLU A O 1
ATOM 1926 N N . TYR A 1 245 ? -0.942 16.554 -7.967 1.00 85.81 245 TYR A N 1
ATOM 1927 C CA . TYR A 1 245 ? -1.109 17.584 -6.940 1.00 85.81 245 TYR A CA 1
ATOM 1928 C C . TYR A 1 245 ? -2.536 17.631 -6.368 1.00 85.81 245 TYR A C 1
ATOM 1930 O O . TYR A 1 245 ? -2.730 17.680 -5.150 1.00 85.81 245 TYR A O 1
ATOM 1938 N N . LEU A 1 246 ? -3.549 17.579 -7.238 1.00 86.62 246 LEU A N 1
ATOM 1939 C CA . LEU A 1 246 ? -4.954 17.545 -6.831 1.00 86.62 246 LEU A CA 1
ATOM 1940 C C . LEU A 1 246 ? -5.281 16.277 -6.043 1.00 86.62 246 LEU A C 1
ATOM 1942 O O . LEU A 1 246 ? -6.023 16.347 -5.068 1.00 86.62 246 LEU A O 1
ATOM 1946 N N . PHE A 1 247 ? -4.716 15.135 -6.435 1.00 87.88 247 PHE A N 1
ATOM 1947 C CA . PHE A 1 247 ? -4.892 13.880 -5.716 1.00 87.88 247 PHE A CA 1
ATOM 1948 C C . PHE A 1 247 ? -4.305 13.950 -4.301 1.00 87.88 247 PHE A C 1
ATOM 1950 O O . PHE A 1 247 ? -4.997 13.621 -3.341 1.00 87.88 247 PHE A O 1
ATOM 1957 N N . GLN A 1 248 ? -3.085 14.470 -4.147 1.00 85.25 248 GLN A N 1
ATOM 1958 C CA . GLN A 1 248 ? -2.472 14.656 -2.827 1.00 85.25 248 GLN A CA 1
ATOM 1959 C C . GLN A 1 248 ? -3.266 15.641 -1.960 1.00 85.25 248 GLN A C 1
ATOM 1961 O O . GLN A 1 248 ? -3.501 15.396 -0.778 1.00 85.25 248 GLN A O 1
ATOM 1966 N N . THR A 1 249 ? -3.760 16.724 -2.563 1.00 86.19 249 THR A N 1
ATOM 1967 C CA . THR A 1 249 ? -4.622 17.696 -1.876 1.00 86.19 249 THR A CA 1
ATOM 1968 C C . THR A 1 249 ? -5.939 17.058 -1.426 1.00 86.19 249 THR A C 1
ATOM 1970 O O . THR A 1 249 ? -6.408 17.324 -0.320 1.00 86.19 249 THR A O 1
ATOM 1973 N N . LEU A 1 250 ? -6.531 16.198 -2.262 1.00 89.12 250 LEU A N 1
ATOM 1974 C CA . LEU A 1 250 ? -7.743 15.452 -1.936 1.00 89.12 250 LEU A CA 1
ATOM 1975 C C . LEU A 1 250 ? -7.513 14.531 -0.743 1.00 89.12 250 LEU A C 1
ATOM 1977 O O . LEU A 1 250 ? -8.308 14.576 0.190 1.00 89.12 250 LEU A O 1
ATOM 1981 N N . LEU A 1 251 ? -6.432 13.745 -0.742 1.00 86.75 251 LEU A N 1
ATOM 1982 C CA . LEU A 1 251 ? -6.096 12.873 0.386 1.00 86.75 251 LEU A CA 1
ATOM 1983 C C . LEU A 1 251 ? -5.885 13.680 1.669 1.00 86.75 251 LEU A C 1
ATOM 1985 O O . LEU A 1 251 ? -6.449 13.357 2.709 1.00 86.75 251 LEU A O 1
ATOM 1989 N N . HIS A 1 252 ? -5.147 14.784 1.582 1.00 85.00 252 HIS A N 1
ATOM 1990 C CA . HIS A 1 252 ? -4.912 15.652 2.726 1.00 85.00 252 HIS A CA 1
ATOM 1991 C C . HIS A 1 252 ? -6.214 16.224 3.316 1.00 85.00 252 HIS A C 1
ATOM 1993 O O . HIS A 1 252 ? -6.372 16.250 4.532 1.00 85.00 252 HIS A O 1
ATOM 1999 N N . ARG A 1 253 ? -7.179 16.638 2.482 1.00 83.31 253 ARG A N 1
ATOM 2000 C CA . ARG A 1 253 ? -8.513 17.064 2.951 1.00 83.31 253 ARG A CA 1
ATOM 2001 C C . ARG A 1 253 ? -9.342 15.898 3.491 1.00 83.31 253 ARG A C 1
ATOM 2003 O O . ARG A 1 253 ? -10.056 16.059 4.477 1.00 83.31 253 ARG A O 1
ATOM 2010 N N . ALA A 1 254 ? -9.233 14.725 2.867 1.00 84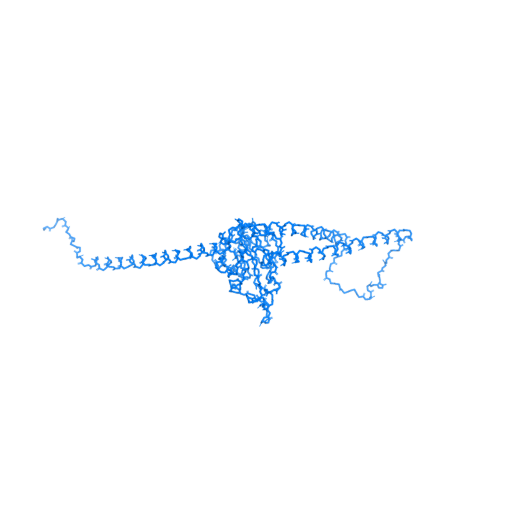.00 254 ALA A N 1
ATOM 2011 C CA . ALA A 1 254 ? -9.931 13.512 3.281 1.00 84.00 254 ALA A CA 1
ATOM 2012 C C . ALA A 1 254 ? -9.612 13.150 4.724 1.00 84.00 254 ALA A C 1
ATOM 2014 O O . ALA A 1 254 ? -10.522 13.033 5.534 1.00 84.00 254 ALA A O 1
ATOM 2015 N N . PHE A 1 255 ? -8.328 13.067 5.059 1.00 85.44 255 PHE A N 1
ATOM 2016 C CA . PHE A 1 255 ? -7.878 12.636 6.382 1.00 85.44 255 PHE A CA 1
ATOM 2017 C C . PHE A 1 255 ? -7.920 13.742 7.445 1.00 85.44 255 PHE A C 1
ATOM 2019 O O . PHE A 1 255 ? -7.565 13.499 8.595 1.00 85.44 255 PHE A O 1
ATOM 2026 N N . ARG A 1 256 ? -8.414 14.933 7.077 1.00 82.06 256 ARG A N 1
ATOM 2027 C CA . ARG A 1 256 ? -8.840 16.002 7.995 1.00 82.06 256 ARG A CA 1
ATOM 2028 C C . ARG A 1 256 ? -10.353 16.020 8.244 1.00 82.06 256 ARG A C 1
ATOM 2030 O O . ARG A 1 256 ? -10.822 16.851 9.013 1.00 82.06 256 ARG A O 1
ATOM 2037 N N . GLY A 1 257 ? -11.110 15.139 7.582 1.00 77.31 257 GLY A N 1
ATOM 2038 C CA . GLY A 1 257 ? -12.575 15.095 7.627 1.00 77.31 257 GLY A CA 1
ATOM 2039 C C . GLY A 1 257 ? -13.265 16.249 6.904 1.00 77.31 257 GLY A C 1
ATOM 2040 O O . GLY A 1 257 ? -14.383 16.618 7.250 1.00 77.31 257 GLY A O 1
ATOM 2041 N N . GLU A 1 258 ? -12.603 16.832 5.902 1.00 80.94 258 GLU A N 1
ATOM 2042 C CA . GLU A 1 258 ? -13.148 17.928 5.087 1.00 80.94 258 GLU A CA 1
ATOM 2043 C C . GLU A 1 258 ? -13.761 17.428 3.763 1.00 80.94 258 GLU A C 1
ATOM 2045 O O . GLU A 1 258 ? -14.327 18.214 3.004 1.00 80.94 258 GLU A O 1
ATOM 2050 N N . LEU A 1 259 ? -13.613 16.136 3.437 1.00 75.62 259 LEU A N 1
ATOM 2051 C CA . LEU A 1 259 ? -14.006 15.580 2.134 1.00 75.62 259 LEU A CA 1
ATOM 2052 C C . LEU A 1 259 ? -15.462 15.107 2.081 1.00 75.62 259 LEU A C 1
ATOM 2054 O O . LEU A 1 259 ? -16.101 15.213 1.034 1.00 75.62 259 LEU A O 1
ATOM 2058 N N . THR A 1 260 ? -15.976 14.564 3.182 1.00 73.94 260 THR A N 1
ATOM 2059 C CA . THR A 1 260 ? -17.333 14.022 3.274 1.00 73.94 260 THR A CA 1
ATOM 2060 C C . THR A 1 260 ? -18.118 14.748 4.359 1.00 73.94 260 THR A C 1
ATOM 2062 O O . THR A 1 260 ? -17.574 14.988 5.434 1.00 73.94 260 THR A O 1
ATOM 2065 N N . PRO A 1 261 ? -19.391 15.113 4.114 1.00 71.94 261 PRO A N 1
ATOM 2066 C CA . PRO A 1 261 ? -20.239 15.617 5.182 1.00 71.94 261 PRO A CA 1
ATOM 2067 C C . PRO A 1 261 ? -20.419 14.523 6.240 1.00 71.94 261 PRO A C 1
ATOM 2069 O O . PRO A 1 261 ? -20.680 13.365 5.912 1.00 71.94 261 PRO A O 1
ATOM 2072 N N . GLN A 1 262 ? -20.281 14.902 7.509 1.00 72.25 262 GLN A N 1
ATOM 2073 C CA . GLN A 1 262 ? -20.539 14.006 8.633 1.00 72.25 262 GLN A CA 1
ATOM 2074 C C . GLN A 1 262 ? -22.040 13.734 8.714 1.00 72.25 262 GLN A C 1
ATOM 2076 O O . GLN A 1 262 ? -22.840 14.672 8.792 1.00 72.25 262 GLN A O 1
ATOM 2081 N N . HIS A 1 263 ? -22.431 12.461 8.708 1.00 74.81 263 HIS A N 1
ATOM 2082 C CA . HIS A 1 263 ? -23.825 12.092 8.904 1.00 74.81 263 HIS A CA 1
ATOM 2083 C C . HIS A 1 263 ? -24.064 11.775 10.380 1.00 74.81 263 HIS A C 1
ATOM 2085 O O . HIS A 1 263 ? -23.356 10.976 10.980 1.00 74.81 263 HIS A O 1
ATOM 2091 N N . ALA A 1 264 ? -25.095 12.386 10.969 1.00 69.62 264 ALA A N 1
ATOM 2092 C CA . ALA A 1 264 ? -25.414 12.223 12.391 1.00 69.62 264 ALA A CA 1
ATOM 2093 C C . ALA A 1 264 ? -25.776 10.780 12.794 1.00 69.62 264 ALA A C 1
ATOM 2095 O O . ALA A 1 264 ? -25.722 10.457 13.975 1.00 69.62 264 ALA A O 1
ATOM 2096 N N . ASN A 1 265 ? -26.134 9.940 11.818 1.00 78.56 265 ASN A N 1
ATOM 2097 C CA . ASN A 1 265 ? -26.495 8.538 12.018 1.00 78.56 265 ASN A CA 1
ATOM 2098 C C . ASN A 1 265 ? -25.299 7.584 11.877 1.00 78.56 265 ASN A C 1
ATOM 2100 O O . ASN A 1 265 ? -25.480 6.382 12.054 1.00 78.56 265 ASN A O 1
ATOM 2104 N N . ASP A 1 266 ? -24.116 8.077 11.497 1.00 82.62 266 ASP A N 1
ATOM 2105 C CA . ASP A 1 266 ? -22.934 7.224 11.444 1.00 82.62 266 ASP A CA 1
ATOM 2106 C C . ASP A 1 266 ? -22.518 6.858 12.877 1.00 82.62 266 ASP A C 1
ATOM 2108 O O . ASP A 1 266 ? -22.375 7.729 13.739 1.00 82.62 266 ASP A O 1
ATOM 2112 N N . GLU A 1 267 ? -22.309 5.566 13.122 1.00 80.00 267 GLU A N 1
ATOM 2113 C CA . GLU A 1 267 ? -21.806 5.079 14.403 1.00 80.00 267 GLU A CA 1
ATOM 2114 C C . GLU A 1 267 ? -20.392 5.63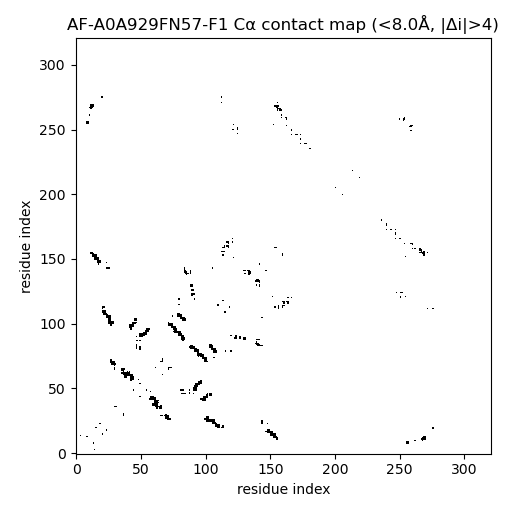5 14.653 1.00 80.00 267 GLU A C 1
ATOM 2116 O O . GLU A 1 267 ? -19.501 5.450 13.816 1.00 80.00 267 GLU A O 1
ATOM 2121 N N . PRO A 1 268 ? -20.163 6.364 15.760 1.00 82.94 268 PRO A N 1
ATOM 2122 C CA . PRO A 1 268 ? -18.891 7.028 15.997 1.00 82.94 268 PRO A CA 1
ATOM 2123 C C . PRO A 1 268 ? -17.775 6.007 16.229 1.00 82.94 268 PRO A C 1
ATOM 2125 O O . PRO A 1 268 ? -17.994 4.944 16.805 1.00 82.94 268 PRO A O 1
ATOM 2128 N N . ALA A 1 269 ? -16.542 6.367 15.866 1.00 80.88 269 ALA A N 1
ATOM 2129 C CA . ALA A 1 269 ? -15.391 5.478 16.021 1.00 80.88 269 ALA A CA 1
ATOM 2130 C C . ALA A 1 269 ? -15.100 5.092 17.483 1.00 80.88 269 ALA A C 1
ATOM 2132 O O . ALA A 1 269 ? -14.450 4.082 17.720 1.00 80.88 269 ALA A O 1
ATOM 2133 N N . SER A 1 270 ? -15.611 5.842 18.467 1.00 79.75 270 SER A N 1
ATOM 2134 C CA . SER A 1 270 ? -15.525 5.462 19.882 1.00 79.75 270 SER A CA 1
ATOM 2135 C C . SER A 1 270 ? -16.222 4.133 20.180 1.00 79.75 270 SER A C 1
ATOM 2137 O O . SER A 1 270 ? -15.702 3.355 20.966 1.00 79.75 270 SER A O 1
ATOM 2139 N N . VAL A 1 271 ? -17.352 3.847 19.524 1.00 80.81 271 VAL A N 1
ATOM 2140 C CA . VAL A 1 271 ? -18.071 2.575 19.709 1.00 80.81 271 VAL A CA 1
ATOM 2141 C C . VAL A 1 271 ? -17.274 1.419 19.107 1.00 80.81 271 VAL A C 1
ATOM 2143 O O . VAL A 1 271 ? -17.156 0.370 19.730 1.00 80.81 271 VAL A O 1
ATOM 2146 N N . LEU A 1 272 ? -16.642 1.638 17.947 1.00 80.44 272 LEU A N 1
ATOM 2147 C CA . LEU A 1 272 ? -15.752 0.645 17.333 1.00 80.44 272 LEU A CA 1
ATOM 2148 C C . LEU A 1 272 ? -14.578 0.308 18.267 1.00 80.44 272 LEU A C 1
ATOM 2150 O O . LEU A 1 272 ? -14.221 -0.853 18.421 1.00 80.44 272 LEU A O 1
ATOM 2154 N N . LEU A 1 273 ? -14.002 1.314 18.931 1.00 80.50 273 LEU A N 1
ATOM 2155 C CA . LEU A 1 273 ? -12.913 1.112 19.891 1.00 80.50 273 LEU A CA 1
ATOM 2156 C C . LEU A 1 273 ? -13.350 0.368 21.153 1.00 80.50 273 LEU A C 1
ATOM 2158 O O . LEU A 1 273 ? -12.601 -0.467 21.653 1.00 80.50 273 LEU A O 1
ATOM 2162 N N . GLU A 1 274 ? -14.553 0.635 21.659 1.00 81.75 274 GLU A N 1
ATOM 2163 C CA . GLU A 1 274 ? -15.115 -0.129 22.778 1.00 81.75 274 GLU A CA 1
ATOM 2164 C C . GLU A 1 274 ? -15.294 -1.607 22.408 1.00 81.75 274 GLU A C 1
ATOM 2166 O O . GLU A 1 274 ? -14.959 -2.483 23.206 1.00 81.75 274 GLU A O 1
ATOM 2171 N N . GLN A 1 275 ? -15.750 -1.891 21.185 1.00 83.38 275 GLN A N 1
ATOM 2172 C CA . GLN A 1 275 ? -15.900 -3.258 20.680 1.00 83.38 275 GLN A CA 1
ATOM 2173 C C . GLN A 1 275 ? -14.544 -3.962 20.526 1.00 83.38 275 GLN A C 1
ATOM 2175 O O . GLN A 1 275 ? -14.382 -5.077 21.019 1.00 83.38 275 GLN A O 1
ATOM 2180 N N . ILE A 1 276 ? -13.540 -3.280 19.961 1.00 80.94 276 ILE A N 1
ATOM 2181 C CA . ILE A 1 276 ? -12.152 -3.771 19.883 1.00 80.94 276 ILE A CA 1
ATOM 2182 C C . ILE A 1 276 ? -11.613 -4.109 21.276 1.00 80.94 276 ILE A C 1
ATOM 2184 O O . ILE A 1 276 ? -11.066 -5.189 21.500 1.00 80.94 276 ILE A O 1
ATOM 2188 N N . GLY A 1 277 ? -11.784 -3.197 22.237 1.00 77.56 277 GLY A N 1
ATOM 2189 C CA . GLY A 1 277 ? -11.339 -3.402 23.613 1.00 77.56 277 GLY A CA 1
ATOM 2190 C C . GLY A 1 277 ? -12.014 -4.607 24.274 1.00 77.56 277 GLY A C 1
ATOM 2191 O O . GLY A 1 277 ? -11.346 -5.398 24.945 1.00 77.56 277 GLY A O 1
ATOM 2192 N N . ALA A 1 278 ? -13.319 -4.783 24.057 1.00 78.19 278 ALA A N 1
ATOM 2193 C CA . ALA A 1 278 ? -14.069 -5.927 24.566 1.00 78.19 278 ALA A CA 1
ATOM 2194 C C . ALA A 1 278 ? -13.583 -7.253 23.954 1.00 78.19 278 ALA A C 1
ATOM 2196 O O . ALA A 1 278 ? -13.329 -8.203 24.696 1.00 78.19 278 ALA A O 1
ATOM 2197 N N . GLU A 1 279 ? -13.377 -7.299 22.634 1.00 79.62 279 GLU A N 1
ATOM 2198 C CA . GLU A 1 279 ? -12.852 -8.473 21.925 1.00 79.62 279 GLU A CA 1
ATOM 2199 C C . GLU A 1 279 ? -11.448 -8.852 22.401 1.00 79.62 279 GLU A C 1
ATOM 2201 O O . GLU A 1 279 ? -11.191 -10.020 22.689 1.00 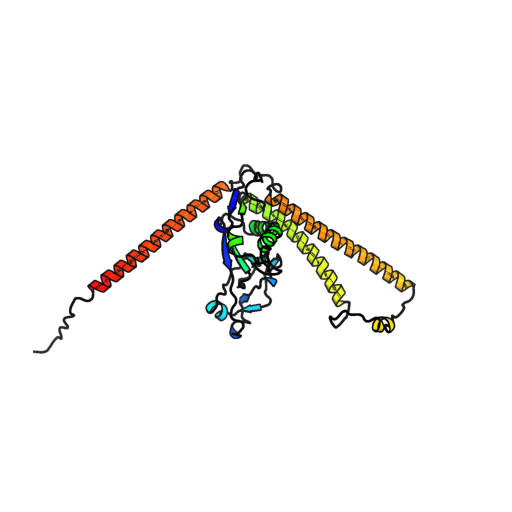79.62 279 GLU A O 1
ATOM 2206 N N . HIS A 1 280 ? -10.546 -7.877 22.549 1.00 81.06 280 HIS A N 1
ATOM 2207 C CA . HIS A 1 280 ? -9.205 -8.134 23.074 1.00 81.06 280 HIS A CA 1
ATOM 2208 C C . HIS A 1 280 ? -9.243 -8.659 24.507 1.00 81.06 280 HIS A C 1
ATOM 2210 O O . HIS A 1 280 ? -8.548 -9.623 24.823 1.00 81.06 280 HIS A O 1
ATOM 2216 N N . THR A 1 281 ? -10.083 -8.075 25.365 1.00 76.94 281 THR A N 1
ATOM 2217 C CA . THR A 1 281 ? -10.229 -8.526 26.756 1.00 76.94 281 THR A CA 1
ATOM 2218 C C . THR A 1 281 ? -10.761 -9.959 26.816 1.00 76.94 281 THR A C 1
ATOM 2220 O O . THR A 1 281 ? -10.278 -10.771 27.608 1.00 76.94 281 THR A O 1
ATOM 2223 N N . GLN A 1 282 ? -11.726 -10.294 25.954 1.00 76.50 282 GLN A N 1
ATOM 2224 C CA . GLN A 1 282 ? -12.264 -11.645 25.839 1.00 76.50 282 GLN A CA 1
ATOM 2225 C C . GLN A 1 282 ? -11.207 -12.629 25.316 1.00 76.50 282 GLN A C 1
ATOM 2227 O O . GLN A 1 282 ? -11.001 -13.676 25.927 1.00 76.50 282 GLN A O 1
ATOM 2232 N N . ALA A 1 283 ? -10.485 -12.279 24.250 1.00 77.19 283 ALA A N 1
ATOM 2233 C CA . ALA A 1 283 ? -9.429 -13.114 23.683 1.00 77.19 283 ALA A CA 1
ATOM 2234 C C . ALA A 1 283 ? -8.277 -13.350 24.677 1.00 77.19 283 ALA A C 1
ATOM 2236 O O . ALA A 1 283 ? -7.751 -14.459 24.767 1.00 77.19 283 ALA A O 1
ATOM 2237 N N . GLU A 1 284 ? -7.900 -12.343 25.470 1.00 76.19 284 GLU A N 1
ATOM 2238 C CA . GLU A 1 284 ? -6.919 -12.501 26.548 1.00 76.19 284 GLU A CA 1
ATOM 2239 C C . GLU A 1 284 ? -7.418 -13.428 27.660 1.00 76.19 284 GLU A C 1
ATOM 2241 O O . GLU A 1 284 ? -6.646 -14.240 28.179 1.00 76.19 284 GLU A O 1
ATOM 2246 N N . ALA A 1 285 ? -8.695 -13.321 28.038 1.00 76.94 285 ALA A N 1
ATOM 2247 C CA . ALA A 1 285 ? -9.302 -14.203 29.028 1.00 76.94 285 ALA A CA 1
ATOM 2248 C C . ALA A 1 285 ? -9.342 -15.657 28.529 1.00 76.94 285 ALA A C 1
ATOM 2250 O O . ALA A 1 285 ? -8.953 -16.566 29.263 1.00 76.94 285 ALA A O 1
ATOM 2251 N N . GLU A 1 286 ? -9.726 -15.872 27.269 1.00 80.62 286 GLU A N 1
ATOM 2252 C CA . GLU A 1 286 ? -9.725 -17.183 26.614 1.00 80.62 286 GLU A CA 1
ATOM 2253 C C . GLU A 1 286 ? -8.306 -17.757 26.492 1.00 80.62 286 GLU A C 1
ATOM 2255 O O . GLU A 1 286 ? -8.088 -18.926 26.810 1.00 80.62 286 GLU A O 1
ATOM 2260 N N . ALA A 1 287 ? -7.312 -16.943 26.123 1.00 75.88 287 ALA A N 1
ATOM 2261 C CA . ALA A 1 287 ? -5.915 -17.370 26.044 1.00 75.88 287 ALA A CA 1
ATOM 2262 C C . ALA A 1 287 ? -5.341 -17.752 27.420 1.00 75.88 287 ALA A C 1
ATOM 2264 O O . ALA A 1 287 ? -4.640 -18.763 27.545 1.00 75.88 287 ALA A O 1
ATOM 2265 N N . LYS A 1 288 ? -5.657 -16.983 28.473 1.00 78.81 288 LYS A N 1
ATOM 2266 C CA . LYS A 1 288 ? -5.287 -17.323 29.858 1.00 78.81 288 LYS A CA 1
ATOM 2267 C C . LYS A 1 288 ? -5.960 -18.618 30.308 1.00 78.81 288 LYS A C 1
ATOM 2269 O O . LYS A 1 288 ? -5.275 -19.481 30.850 1.00 78.81 288 LYS A O 1
ATOM 2274 N N . ALA A 1 289 ? -7.252 -18.787 30.025 1.00 78.88 289 ALA A N 1
ATOM 2275 C CA . ALA A 1 289 ? -7.991 -20.007 30.341 1.00 78.88 289 ALA A CA 1
ATOM 2276 C C . ALA A 1 289 ? -7.432 -21.232 29.596 1.00 78.88 289 ALA A C 1
ATOM 2278 O O . ALA A 1 289 ? -7.258 -22.287 30.201 1.00 78.88 289 ALA A O 1
ATOM 2279 N N . ALA A 1 290 ? -7.076 -21.095 28.315 1.00 77.50 290 ALA A N 1
ATOM 2280 C CA . ALA A 1 290 ? -6.456 -22.161 27.529 1.00 77.50 290 ALA A CA 1
ATOM 2281 C C . ALA A 1 290 ? -5.062 -22.538 28.059 1.00 77.50 290 ALA A C 1
ATOM 2283 O O . ALA A 1 290 ? -4.736 -23.719 28.161 1.00 77.50 290 ALA A O 1
ATOM 2284 N N . THR A 1 291 ? -4.257 -21.545 28.449 1.00 80.38 291 THR A N 1
ATOM 2285 C CA . THR A 1 291 ? -2.932 -21.773 29.049 1.00 80.38 291 THR A CA 1
ATOM 2286 C C . THR A 1 291 ? -3.053 -22.486 30.396 1.00 80.38 291 THR A C 1
ATOM 2288 O O . THR A 1 291 ? -2.302 -23.421 30.665 1.00 80.38 291 THR A O 1
ATOM 2291 N N . GLN A 1 292 ? -4.027 -22.090 31.218 1.00 80.19 292 GLN A N 1
ATOM 2292 C CA . GLN A 1 292 ? -4.319 -22.740 32.493 1.00 80.19 292 GLN A CA 1
ATOM 2293 C C . GLN A 1 292 ? -4.804 -24.182 32.287 1.00 80.19 292 GLN A C 1
ATOM 2295 O O . GLN A 1 292 ? -4.246 -25.094 32.884 1.00 80.19 292 GLN A O 1
ATOM 2300 N N . ALA A 1 293 ? -5.729 -24.419 31.353 1.00 77.12 293 ALA A N 1
ATOM 2301 C CA . ALA A 1 293 ? -6.205 -25.761 31.017 1.00 77.12 293 ALA A CA 1
ATOM 2302 C C . ALA A 1 293 ? -5.092 -26.677 30.469 1.00 77.12 293 ALA A C 1
ATOM 2304 O O . ALA A 1 293 ? -5.068 -27.870 30.768 1.00 77.12 293 ALA A O 1
ATOM 2305 N N . MET A 1 294 ? -4.147 -26.137 29.688 1.00 74.00 294 MET A N 1
ATOM 2306 C CA . MET A 1 294 ? -2.958 -26.877 29.245 1.00 74.00 294 MET A CA 1
ATOM 2307 C C . MET A 1 294 ? -2.013 -27.212 30.408 1.00 74.00 294 MET A C 1
ATOM 2309 O O . MET A 1 294 ? -1.462 -28.313 30.437 1.00 74.00 294 MET A O 1
ATOM 2313 N N . GLY A 1 295 ? -1.843 -26.292 31.363 1.00 75.12 295 GLY A N 1
ATOM 2314 C CA . GLY A 1 295 ? -1.088 -26.529 32.597 1.00 75.12 295 GLY A CA 1
ATOM 2315 C C . GLY A 1 295 ? -1.711 -27.634 33.451 1.00 75.12 295 GLY A C 1
ATOM 2316 O O . GLY A 1 295 ? -1.033 -28.603 33.790 1.00 75.12 295 GLY A O 1
ATOM 2317 N N . ASP A 1 296 ? -3.019 -27.545 33.694 1.00 77.12 296 ASP A N 1
ATOM 2318 C CA . ASP A 1 296 ? -3.783 -28.522 34.475 1.00 77.12 296 ASP A CA 1
ATOM 2319 C C . ASP A 1 296 ? -3.761 -29.914 33.811 1.00 77.12 296 ASP A C 1
ATOM 2321 O O . ASP A 1 296 ? -3.603 -30.939 34.478 1.00 77.12 296 ASP A O 1
ATOM 2325 N N . ALA A 1 297 ? -3.849 -29.978 32.475 1.00 73.31 297 ALA A N 1
ATOM 2326 C CA . ALA A 1 297 ? -3.740 -31.229 31.722 1.00 73.31 297 ALA A CA 1
ATOM 2327 C C . ALA A 1 297 ? -2.337 -31.858 31.811 1.00 73.31 297 ALA A C 1
ATOM 2329 O O . ALA A 1 297 ? -2.211 -33.082 31.919 1.00 73.31 297 ALA A O 1
ATOM 2330 N N . ALA A 1 298 ? -1.279 -31.041 31.787 1.00 70.44 298 ALA A N 1
ATOM 2331 C CA . ALA A 1 298 ? 0.094 -31.510 31.958 1.00 70.44 298 ALA A CA 1
ATOM 2332 C C . ALA A 1 298 ? 0.345 -32.036 33.384 1.00 70.44 298 ALA A C 1
ATOM 2334 O O . ALA A 1 298 ? 0.996 -33.069 33.554 1.00 70.44 298 ALA A O 1
ATOM 2335 N N . GLU A 1 299 ? -0.218 -31.381 34.402 1.00 72.88 299 GLU A N 1
ATOM 2336 C CA . GLU A 1 299 ? -0.148 -31.824 35.799 1.00 72.88 299 GLU A CA 1
ATOM 2337 C C . GLU A 1 299 ? -0.931 -33.129 36.029 1.00 72.88 299 GLU A C 1
ATOM 2339 O O . GLU A 1 299 ? -0.439 -34.056 36.683 1.00 72.88 299 GLU A O 1
ATOM 2344 N N . TYR A 1 300 ? -2.107 -33.268 35.411 1.00 71.56 300 TYR A N 1
ATOM 2345 C CA . TYR A 1 300 ? -2.898 -34.501 35.441 1.00 71.56 300 TYR A CA 1
ATOM 2346 C C . TYR A 1 300 ? -2.178 -35.687 34.773 1.00 71.56 300 TYR A C 1
ATOM 2348 O O . TYR A 1 300 ? -2.155 -36.799 35.305 1.00 71.56 300 TYR A O 1
ATOM 2356 N N . LEU A 1 301 ? -1.536 -35.471 33.620 1.00 66.88 301 LEU A N 1
ATOM 2357 C CA . LEU A 1 301 ? -0.741 -36.510 32.956 1.00 66.88 301 LEU A CA 1
ATOM 2358 C C . LEU A 1 301 ? 0.517 -36.873 33.762 1.00 66.88 301 LEU A C 1
ATOM 2360 O O . LEU A 1 301 ? 0.854 -38.053 33.874 1.00 66.88 301 LEU A O 1
ATOM 2364 N N . GLY A 1 302 ? 1.173 -35.888 34.382 1.00 63.56 302 GLY A N 1
ATOM 2365 C CA . GLY A 1 302 ? 2.336 -36.108 35.246 1.00 63.56 302 GLY A CA 1
ATOM 2366 C C . GLY A 1 302 ? 2.014 -36.866 36.540 1.00 63.56 302 GLY A C 1
ATOM 2367 O O . GLY A 1 302 ? 2.824 -37.670 37.004 1.00 63.56 302 GLY A O 1
ATOM 2368 N N . THR A 1 303 ? 0.827 -36.659 37.114 1.00 64.19 303 THR A N 1
ATOM 2369 C CA . THR A 1 303 ? 0.357 -37.393 38.304 1.00 64.19 303 THR A CA 1
ATOM 2370 C C . THR A 1 303 ? -0.079 -38.821 37.972 1.00 64.19 303 THR A C 1
ATOM 2372 O O . THR A 1 303 ? 0.261 -39.736 38.723 1.00 64.19 303 THR A O 1
ATOM 2375 N N . LYS A 1 304 ? -0.721 -39.053 36.816 1.00 59.12 304 LYS A N 1
ATOM 2376 C CA . LYS A 1 304 ? -1.030 -40.411 36.326 1.00 59.12 304 LYS A CA 1
ATOM 2377 C C . LYS A 1 304 ? 0.216 -41.239 36.010 1.00 59.12 304 LYS A C 1
ATOM 2379 O O . LYS A 1 304 ? 0.255 -42.413 36.367 1.00 59.12 304 LYS A O 1
ATOM 2384 N N . ALA A 1 305 ? 1.238 -40.635 35.400 1.00 54.31 305 ALA A N 1
ATOM 2385 C CA . ALA A 1 305 ? 2.501 -41.320 35.114 1.00 54.31 305 ALA A CA 1
ATOM 2386 C C . ALA A 1 305 ? 3.207 -41.797 36.399 1.00 54.31 305 ALA A C 1
ATOM 2388 O O . ALA A 1 305 ? 3.754 -42.891 36.427 1.00 54.31 305 ALA A O 1
ATOM 2389 N N . LYS A 1 306 ? 3.122 -41.031 37.498 1.00 56.09 306 LYS A N 1
ATOM 2390 C CA . LYS A 1 306 ? 3.686 -41.426 38.803 1.00 56.09 306 LYS A CA 1
ATOM 2391 C C . LYS A 1 306 ? 2.891 -42.512 39.538 1.00 56.09 306 LYS A C 1
ATOM 2393 O O . LYS A 1 306 ? 3.443 -43.142 40.432 1.00 56.09 306 LYS A O 1
ATOM 2398 N N . GLN A 1 307 ? 1.616 -42.722 39.202 1.00 55.31 307 GLN A N 1
ATOM 2399 C CA . GLN A 1 307 ? 0.764 -43.736 39.841 1.00 55.31 307 GLN A CA 1
ATOM 2400 C C . GLN A 1 307 ? 0.802 -45.102 39.135 1.00 55.31 307 GLN A C 1
ATOM 2402 O O . GLN A 1 307 ? 0.368 -46.087 39.724 1.00 55.31 307 GLN A O 1
ATOM 2407 N N . GLN A 1 308 ? 1.327 -45.190 37.907 1.00 50.78 308 GLN A N 1
ATOM 2408 C CA . GLN A 1 308 ? 1.411 -46.452 37.152 1.00 50.78 308 GLN A CA 1
ATOM 2409 C C . GLN A 1 308 ? 2.707 -47.254 37.377 1.00 50.78 308 GLN A C 1
ATOM 2411 O O . GLN A 1 308 ? 2.773 -48.399 36.944 1.00 50.78 308 GLN A O 1
ATOM 2416 N N . ASP A 1 309 ? 3.689 -46.723 38.114 1.00 50.16 309 ASP A N 1
ATOM 2417 C CA . ASP A 1 309 ? 4.987 -47.382 38.352 1.00 50.16 309 ASP A CA 1
ATOM 2418 C C . ASP A 1 309 ? 5.073 -48.202 39.664 1.00 50.16 309 ASP A C 1
ATOM 2420 O O . ASP A 1 309 ? 6.160 -48.632 40.049 1.00 50.16 309 ASP A O 1
ATOM 2424 N N . THR A 1 310 ? 3.964 -48.461 40.378 1.00 51.69 310 THR A N 1
ATOM 2425 C CA . THR A 1 310 ? 4.010 -49.170 41.685 1.00 51.69 310 THR A CA 1
ATOM 2426 C C . THR A 1 310 ? 3.087 -50.378 41.856 1.00 51.69 310 THR A C 1
ATOM 2428 O O . THR A 1 310 ? 2.918 -50.829 42.988 1.00 51.69 310 THR A O 1
ATOM 2431 N N . GLU A 1 311 ? 2.529 -50.964 40.794 1.00 50.91 311 GLU A N 1
ATOM 2432 C CA . GLU A 1 311 ? 1.882 -52.282 40.915 1.00 50.91 311 GLU A CA 1
ATOM 2433 C C . GLU A 1 311 ? 2.717 -53.380 40.235 1.00 50.91 311 GLU A C 1
ATOM 2435 O O . GLU A 1 311 ? 2.878 -53.366 39.013 1.00 50.91 311 GLU A O 1
ATOM 2440 N N . PRO A 1 312 ? 3.279 -54.346 40.994 1.00 45.47 312 PRO A N 1
ATOM 2441 C CA . PRO A 1 312 ? 3.969 -55.477 40.398 1.00 45.47 312 PRO A CA 1
ATOM 2442 C C . PRO A 1 312 ? 2.966 -56.321 39.608 1.00 45.47 312 PRO A C 1
ATOM 2444 O O . PRO A 1 312 ? 2.007 -56.859 40.161 1.00 45.47 312 PRO A O 1
ATOM 2447 N N . ILE A 1 313 ? 3.215 -56.465 38.308 1.00 50.78 313 ILE A N 1
ATOM 2448 C CA . ILE A 1 313 ? 2.464 -57.366 37.435 1.00 50.78 313 ILE A CA 1
ATOM 2449 C C . ILE A 1 313 ? 2.714 -58.801 37.923 1.00 50.78 313 ILE A C 1
ATOM 2451 O O . ILE A 1 313 ? 3.757 -59.393 37.640 1.00 50.78 313 ILE A O 1
ATOM 2455 N N . GLN A 1 314 ? 1.765 -59.379 38.664 1.00 51.53 314 GLN A N 1
ATOM 2456 C CA . GLN A 1 314 ? 1.749 -60.817 38.925 1.00 51.53 314 GLN A CA 1
ATOM 2457 C C . GLN A 1 314 ? 1.324 -61.547 37.647 1.00 51.53 314 GLN A C 1
ATOM 2459 O O . GLN A 1 314 ? 0.142 -61.700 37.351 1.00 51.53 314 GLN A O 1
ATOM 2464 N N . LEU A 1 315 ? 2.310 -62.009 36.880 1.00 42.25 315 LEU A N 1
ATOM 2465 C CA . LEU A 1 315 ? 2.113 -62.986 35.813 1.00 42.25 315 LEU A CA 1
ATOM 2466 C C . LEU A 1 315 ? 1.787 -64.347 36.439 1.00 42.25 315 LEU A C 1
ATOM 2468 O O . LEU A 1 315 ? 2.682 -65.102 36.812 1.00 42.25 315 LEU A O 1
ATOM 2472 N N . THR A 1 316 ? 0.503 -64.673 36.563 1.00 52.31 316 THR A N 1
ATOM 2473 C CA . THR A 1 316 ? 0.074 -66.044 36.857 1.00 52.31 316 THR A CA 1
ATOM 2474 C C . THR A 1 316 ? 0.093 -66.844 35.554 1.00 52.31 316 THR A C 1
ATOM 2476 O O . THR A 1 316 ? -0.749 -66.641 34.681 1.00 52.31 316 THR A O 1
ATOM 2479 N N . ILE A 1 317 ? 1.077 -67.732 35.397 1.00 50.81 317 ILE A N 1
ATOM 2480 C CA . ILE A 1 317 ? 1.127 -68.700 34.293 1.00 50.81 317 ILE A CA 1
ATOM 2481 C C . ILE A 1 317 ? 0.216 -69.879 34.673 1.00 50.81 317 ILE A C 1
ATOM 2483 O O . ILE A 1 317 ? 0.461 -70.508 35.704 1.00 50.81 317 ILE A O 1
ATOM 2487 N N . PRO A 1 318 ? -0.825 -70.213 33.891 1.00 41.59 318 PRO A N 1
ATOM 2488 C CA . PRO A 1 318 ? -1.655 -71.376 34.179 1.00 41.59 318 PRO A CA 1
ATOM 2489 C C . PRO A 1 318 ? -0.907 -72.662 33.793 1.00 41.59 318 PRO A C 1
ATOM 2491 O O . PRO A 1 318 ? -0.632 -72.873 32.613 1.00 41.59 318 PRO A O 1
ATOM 2494 N N . GLY A 1 319 ? -0.619 -73.531 34.770 1.00 51.16 319 GLY A N 1
ATOM 2495 C CA . GLY A 1 319 ? -0.277 -74.940 34.519 1.00 51.16 319 GLY A CA 1
ATOM 2496 C C . GLY A 1 319 ? 1.160 -75.402 34.797 1.00 51.16 319 GLY A C 1
ATOM 2497 O O . GLY A 1 319 ? 1.702 -76.142 33.982 1.00 51.16 319 GLY A O 1
ATOM 2498 N N . MET A 1 320 ? 1.763 -75.046 35.936 1.00 42.31 320 MET A N 1
ATOM 2499 C CA . MET A 1 320 ? 2.908 -75.799 36.477 1.00 42.31 320 MET A CA 1
ATOM 2500 C C . MET A 1 320 ? 2.708 -76.057 37.976 1.00 42.31 320 MET A C 1
ATOM 2502 O O . MET A 1 320 ? 2.953 -75.174 38.797 1.00 42.31 320 MET A O 1
ATOM 2506 N N . GLU A 1 321 ? 2.217 -77.259 38.292 1.00 49.50 321 GLU A N 1
ATOM 2507 C CA . GLU A 1 321 ? 2.618 -78.011 39.493 1.00 49.50 321 GLU A CA 1
ATOM 2508 C C . GLU A 1 321 ? 3.926 -78.757 39.196 1.00 49.50 321 GLU A C 1
ATOM 2510 O O . GLU A 1 321 ? 4.095 -79.193 38.030 1.00 49.50 321 GLU A O 1
#

pLDDT: mean 81.13, std 15.75, range [38.5, 98.12]

Sequence (321 aa):
MMTSEAQKLPKGWQWVRLEELCNTTSGGTPSRKISSYYGGEIPWVKSGELEDCLIYKTEEKITQEAVNNSSAKVFSSGTLLIALYGATVGKLGILQVNAATNQAVCAIFPGEYIYRDYLYFYLLSQRNQLLELSAGGAQANISQEIIRRLEITLPPLAEQKRIAAIAQKADRLRRTRRYALQLSDTYLQSSSNTTSGLNTISTGIVKQCIVPIPPLPLQEKFARIVQKFERLRTQQREAERQAEYLFQTLLHRAFRGELTPQHANDEPASVLLEQIGAEHTQAEAEAKAATQAMGDAAEYLGTKAKQQDTEPIQLTIPGME

Secondary structure (DSSP, 8-state):
---TTS--PPTT-EEEEHHHHEEEEE-----TT-GGGEEEEEEEE-GGG-SSEEES--SEEE-HHHHHTSS--EE-TT-EEEE-BGGGTT-EEEESS-EEE-TTEEEEEE-TTS-HHHHHHHHHHTHHHHHHHHTTSSS-B--HHHHHT-EEEE--HHHHHHHHHHHHHHHHHHHHHHHHHHHHHHHHHHHS----S-----HHHHHH-------HHHHHHHHHHHHHHHHHHHHHHHHHHHHHHHHHHHHHHHTTT-SSPPPTTSPPHHHHHHHHHHHHHHHHHHHHHHHHHHHHHHHHHHHHHHHSSS-------S---

Radius of gyration: 30.3 Å; Cα contacts (8 Å, |Δi|>4): 405; chains: 1; bounding box: 60×101×91 Å

Solvent-accessible surface area (backbone atoms only — not comparable to full-atom values): 18073 Å² total; per-residue (Å²): 130,93,54,91,85,76,66,87,70,46,90,44,46,39,82,43,43,38,54,82,45,29,52,74,49,63,26,17,65,54,62,85,86,47,66,80,30,49,77,39,85,41,31,37,43,48,35,88,72,34,72,68,40,76,39,76,76,52,96,45,28,27,22,71,66,23,39,76,76,38,68,25,44,78,42,57,52,67,40,36,36,36,15,25,43,56,100,30,48,52,27,27,30,31,30,66,37,59,30,26,27,25,62,39,23,36,40,43,44,62,40,94,77,41,55,60,64,32,52,52,54,50,50,57,66,41,27,68,59,52,50,57,71,9,57,84,48,101,58,46,44,49,55,72,63,58,58,34,65,34,74,39,80,38,53,20,62,72,52,34,53,53,53,26,53,52,50,50,54,52,48,53,54,48,50,54,53,52,50,57,51,51,52,56,54,51,58,50,52,72,71,49,91,73,88,75,99,68,94,73,86,49,76,68,58,64,74,68,58,83,73,84,80,70,58,66,73,57,50,52,54,50,49,52,53,50,53,54,47,52,51,50,51,52,52,50,55,50,52,49,51,50,46,52,53,51,48,54,51,49,47,58,35,42,80,60,56,71,66,58,88,86,57,93,83,56,64,37,26,65,58,53,50,52,50,51,52,52,51,50,55,49,51,51,50,52,52,50,50,51,52,48,51,51,50,54,51,52,52,53,52,55,52,51,60,66,65,68,79,77,71,84,84,79,81,80,75,90,86,79,132